Protein AF-A0A8C8S2B0-F1 (afdb_monomer)

Sequence (239 aa):
DLSQPHPLLLDTPPKSMLPKTFYIICVPLTSHQKVRGPPVAGAFKERPTKPTAFRKFYERGDFPIALEHDTRGNKIAWKVEIEKLDYHHYLPLFFDGLCEMTFPYEFFARQGIHDMLEHGGNKILPVIPQLIIPIKNALNLRNRQVICITLKVLQHLVVSADMVGEALVPYYRQILPILNIFKNMNVNSGDGIDYSQQKRENIGDLIQETLEAFERYGGEDAYINIKYMVPTYQSCLLN

Organism: NCBI:txid367368

Radius of gyration: 29.16 Å; Cα contacts (8 Å, |Δi|>4): 253; chains: 1; bounding box: 79×51×110 Å

Nearest PDB structures (foldseek):
  7ung-assembly1_YC  TM=9.731E-01  e=4.359E-26  Homo sapiens
  8otz-assembly1_YJ  TM=9.671E-01  e=4.575E-26  Bos taurus
  8snb-assembly1_6D  TM=9.701E-01  e=1.136E-23  Strongylocentrotus purpuratus
  6ve7-assembly1_d  TM=9.481E-01  e=4.157E-21  Chlamydomonas reinhardtii
  8g2z-assembly1_1S  TM=8.404E-01  e=1.327E-20  Tetrahymena thermophila CU428

Secondary structure (DSSP, 8-state):
------------------------------TT---PPPPP--TTPPPPPPPPHHHHHHHHT-SSEEEEEETTEEEEEESS-GGGS-HHHHHHHHHHGGG--STTHHHHHHHHHHHHHHHHGGGSGGGHHHHHHHHHHHHHT--HHHHHHHHHHHHHHHHHSTTHHHHHGGGHHHHHHHHHHHTT------SS--GGGGGT--HHHHHHHHHHHHHHHS-TTHHHHHHHH-TT---SS--

pLDDT: mean 77.6, std 19.28, range [32.91, 96.06]

Foldseek 3Di:
DDDDDDDDDDDDDDDDDDDDDDDPDPDDDDPDPPPDPDPDPCLLPFDDDDDAPLVVCVVVVVAQWDWDDDPVDIDIDGVDDLQPDQCLPVQLSLLLLLQDDDPPSVVCSLRVLLVNLQPVEPNLQVNLVSNLVSLLSQLVSSDLVSLLSSLVSLLSQLVSYACSLQSCLVSCQRRLLSLLSCLPVAPCPDPDDPPCVVVPSGSNVSSLVSLQSSLVRNPDCRVVSNCVNRVPHDHPVVD

Structure (mmCIF, N/CA/C/O backbone):
data_AF-A0A8C8S2B0-F1
#
_entry.id   AF-A0A8C8S2B0-F1
#
loop_
_atom_site.group_PDB
_atom_site.id
_atom_site.type_symbol
_atom_site.label_atom_id
_atom_site.label_alt_id
_atom_site.label_comp_id
_atom_site.label_asym_id
_atom_site.label_entity_id
_atom_site.label_seq_id
_atom_site.pdbx_PDB_ins_code
_atom_site.Cartn_x
_atom_site.Cartn_y
_atom_site.Cartn_z
_atom_site.occupancy
_atom_site.B_iso_or_equiv
_atom_site.auth_seq_id
_atom_site.auth_comp_id
_atom_site.auth_asym_id
_atom_site.auth_atom_id
_atom_site.pdbx_PDB_model_num
ATOM 1 N N . ASP A 1 1 ? 57.451 9.024 82.439 1.00 36.88 1 ASP A N 1
ATOM 2 C CA . ASP A 1 1 ? 58.114 8.435 81.268 1.00 36.88 1 ASP A CA 1
ATOM 3 C C . ASP A 1 1 ? 57.374 7.166 80.864 1.00 36.88 1 ASP A C 1
ATOM 5 O O . ASP A 1 1 ? 56.841 6.504 81.745 1.00 36.88 1 ASP A O 1
ATOM 9 N N . LEU A 1 2 ? 57.252 6.948 79.554 1.00 36.50 2 LEU A N 1
ATOM 10 C CA . LEU A 1 2 ? 56.576 5.877 78.782 1.00 36.50 2 LEU A CA 1
ATOM 11 C C . LEU A 1 2 ? 56.595 4.452 79.414 1.00 36.50 2 LEU A C 1
ATOM 13 O O . LEU A 1 2 ? 57.527 4.140 80.137 1.00 36.50 2 LEU A O 1
ATOM 17 N N . SER A 1 3 ? 55.708 3.471 79.161 1.00 35.78 3 SER A N 1
ATOM 18 C CA . SER A 1 3 ? 54.544 3.276 78.273 1.00 35.78 3 SER A CA 1
ATOM 19 C C . SER A 1 3 ? 53.845 1.920 78.563 1.00 35.78 3 SER A C 1
ATOM 21 O O . SER A 1 3 ? 54.552 0.955 78.836 1.00 35.78 3 SER A O 1
ATOM 23 N N . GLN A 1 4 ? 52.521 1.851 78.303 1.00 40.31 4 GLN A N 1
ATOM 24 C CA . GLN A 1 4 ? 51.688 0.691 77.856 1.00 40.31 4 GLN A CA 1
ATOM 25 C C . GLN A 1 4 ? 51.396 -0.467 78.854 1.00 40.31 4 GLN A C 1
ATOM 27 O O . GLN A 1 4 ? 52.291 -0.897 79.575 1.00 40.31 4 GLN A O 1
ATOM 32 N N . PRO A 1 5 ? 50.138 -0.983 78.909 1.00 41.25 5 PRO A N 1
ATOM 33 C CA . PRO A 1 5 ? 49.671 -1.983 77.928 1.00 41.25 5 PRO A CA 1
ATOM 34 C C . PRO A 1 5 ? 48.192 -1.885 77.458 1.00 41.25 5 PRO A C 1
ATOM 36 O O . PRO A 1 5 ? 47.365 -1.181 78.030 1.00 41.25 5 PRO A O 1
ATOM 39 N N . HIS A 1 6 ? 47.909 -2.639 76.385 1.00 40.59 6 HIS A N 1
ATOM 40 C CA . HIS A 1 6 ? 46.631 -2.966 75.717 1.00 40.59 6 HIS A CA 1
ATOM 41 C C . HIS A 1 6 ? 45.392 -3.170 76.618 1.00 40.59 6 HIS A C 1
ATOM 43 O O . HIS A 1 6 ? 45.512 -3.690 77.727 1.00 40.59 6 HIS A O 1
ATOM 49 N N . PRO A 1 7 ? 44.177 -2.974 76.055 1.00 38.78 7 PRO A N 1
ATOM 50 C CA . PRO A 1 7 ? 43.256 -4.117 76.019 1.00 38.78 7 PRO A CA 1
ATOM 51 C C . PRO A 1 7 ? 42.411 -4.275 74.739 1.00 38.78 7 PRO A C 1
ATOM 53 O O . PRO A 1 7 ? 42.158 -3.348 73.975 1.00 38.78 7 PRO A O 1
ATOM 56 N N . LEU A 1 8 ? 42.008 -5.533 74.559 1.00 38.81 8 LEU A N 1
ATOM 57 C CA . LEU A 1 8 ? 41.009 -6.124 73.664 1.00 38.81 8 LEU A CA 1
ATOM 58 C C . LEU A 1 8 ? 39.658 -5.389 73.688 1.00 38.81 8 LEU A C 1
ATOM 60 O O . LEU A 1 8 ? 39.272 -4.954 74.765 1.00 38.81 8 LEU A O 1
ATOM 64 N N . LEU A 1 9 ? 38.887 -5.399 72.585 1.00 32.91 9 LEU A N 1
ATOM 65 C CA . LEU A 1 9 ? 37.451 -5.756 72.612 1.00 32.91 9 LEU A CA 1
ATOM 66 C C . LEU A 1 9 ? 36.781 -5.770 71.215 1.00 32.91 9 LEU A C 1
ATOM 68 O O . LEU A 1 9 ? 36.673 -4.750 70.548 1.00 32.91 9 LEU A O 1
ATOM 72 N N . LEU A 1 10 ? 36.300 -6.973 70.883 1.00 33.03 10 LEU A N 1
ATOM 73 C CA . LEU A 1 10 ? 35.047 -7.388 70.233 1.00 33.03 10 LEU A CA 1
ATOM 74 C C . LEU A 1 10 ? 34.601 -6.890 68.840 1.00 33.03 10 LEU A C 1
ATOM 76 O O . LEU A 1 10 ? 34.348 -5.716 68.585 1.00 33.03 10 LEU A O 1
ATOM 80 N N . ASP A 1 11 ? 34.322 -7.910 68.023 1.00 37.34 11 ASP A N 1
ATOM 81 C CA . ASP A 1 11 ? 33.502 -7.949 66.812 1.00 37.34 11 ASP A CA 1
ATOM 82 C C . ASP A 1 11 ? 32.128 -7.268 66.941 1.00 37.34 11 ASP A C 1
ATOM 84 O O . ASP A 1 11 ? 31.420 -7.444 67.934 1.00 37.34 11 ASP A O 1
ATOM 88 N N . THR A 1 12 ? 31.684 -6.610 65.859 1.00 39.03 12 THR A N 1
ATOM 89 C CA . THR A 1 12 ? 30.255 -6.355 65.588 1.00 39.03 12 THR A CA 1
ATOM 90 C C . THR A 1 12 ? 29.887 -6.598 64.103 1.00 39.03 12 THR A C 1
ATOM 92 O O . THR A 1 12 ? 30.730 -6.397 63.227 1.00 39.03 12 THR A O 1
ATOM 95 N N . PRO A 1 13 ? 28.651 -7.074 63.807 1.00 35.66 13 PRO A N 1
ATOM 96 C CA . PRO A 1 13 ? 28.251 -7.735 62.548 1.00 35.66 13 PRO A CA 1
ATOM 97 C C . PRO A 1 13 ? 27.544 -6.773 61.536 1.00 35.66 13 PRO A C 1
ATOM 99 O O . PRO A 1 13 ? 27.521 -5.566 61.772 1.00 35.66 13 PRO A O 1
ATOM 102 N N . PRO A 1 14 ? 27.031 -7.236 60.364 1.00 43.50 14 PRO A N 1
ATOM 103 C CA . PRO A 1 14 ? 27.074 -6.473 59.110 1.00 43.50 14 PRO A CA 1
ATOM 104 C C . PRO A 1 14 ? 25.857 -5.588 58.772 1.00 43.50 14 PRO A C 1
ATOM 106 O O . PRO A 1 14 ? 24.781 -5.655 59.358 1.00 43.50 14 PRO A O 1
ATOM 109 N N . LYS A 1 15 ? 26.098 -4.780 57.729 1.00 41.56 15 LYS A N 1
ATOM 110 C CA . LYS A 1 15 ? 25.268 -3.763 57.060 1.00 41.56 15 LYS A CA 1
ATOM 111 C C . LYS A 1 15 ? 23.809 -4.177 56.803 1.00 41.56 15 LYS A C 1
ATOM 113 O O . LYS A 1 15 ? 23.553 -5.103 56.037 1.00 41.56 15 LYS A O 1
ATOM 118 N N . SER A 1 16 ? 22.869 -3.379 57.310 1.00 36.66 16 SER A N 1
ATOM 119 C CA . SER A 1 16 ? 21.474 -3.343 56.862 1.00 36.66 16 SER A CA 1
ATOM 120 C C . SER A 1 16 ? 21.247 -2.223 55.835 1.00 36.66 16 SER A C 1
ATOM 122 O O . SER A 1 16 ? 21.792 -1.123 55.927 1.00 36.66 16 SER A O 1
ATOM 124 N N . MET A 1 17 ? 20.465 -2.553 54.806 1.00 42.66 17 MET A N 1
ATOM 125 C CA . MET A 1 17 ? 20.010 -1.679 53.726 1.00 42.66 17 MET A CA 1
ATOM 126 C C . MET A 1 17 ? 18.928 -0.703 54.210 1.00 42.66 17 MET A C 1
ATOM 128 O O . MET A 1 17 ? 17.968 -1.133 54.844 1.00 42.66 17 MET A O 1
ATOM 132 N N . LEU A 1 18 ? 19.017 0.571 53.811 1.00 40.66 18 LEU A N 1
ATOM 133 C CA . LEU A 1 18 ? 17.895 1.522 53.809 1.00 40.66 18 LEU A CA 1
ATOM 134 C C . LEU A 1 18 ? 17.876 2.336 52.493 1.00 40.66 18 LEU A C 1
ATOM 136 O O . LEU A 1 18 ? 18.934 2.542 51.888 1.00 40.66 18 LEU A O 1
ATOM 140 N N . PRO A 1 19 ? 16.687 2.745 52.003 1.00 40.88 19 PRO A N 1
ATOM 141 C CA . PRO A 1 19 ? 16.471 3.169 50.619 1.00 40.88 19 PRO A CA 1
ATOM 142 C C . PRO A 1 19 ? 16.927 4.612 50.349 1.00 40.88 19 PRO A C 1
ATOM 144 O O . PRO A 1 19 ? 16.775 5.505 51.179 1.00 40.88 19 PRO A O 1
ATOM 147 N N . LYS A 1 20 ? 17.466 4.850 49.147 1.00 37.62 20 LYS A N 1
ATOM 148 C CA . LYS A 1 20 ? 17.878 6.177 48.669 1.00 37.62 20 LYS A CA 1
ATOM 149 C C . LYS A 1 20 ? 16.650 7.017 48.307 1.00 37.62 20 LYS A C 1
ATOM 151 O O . LYS A 1 20 ? 16.108 6.882 47.213 1.00 37.62 20 LYS A O 1
ATOM 156 N N . THR A 1 21 ? 16.244 7.911 49.200 1.00 36.97 21 THR A N 1
ATOM 157 C CA . THR A 1 21 ? 15.348 9.027 48.878 1.00 36.97 21 THR A CA 1
ATOM 158 C C . THR A 1 21 ? 16.028 9.930 47.842 1.00 36.97 21 THR A C 1
ATOM 160 O O . THR A 1 21 ? 17.085 10.503 48.107 1.00 36.97 21 THR A O 1
ATOM 163 N N . PHE A 1 22 ? 15.448 10.038 46.645 1.00 39.72 22 PHE A N 1
ATOM 164 C CA . PHE A 1 22 ? 15.874 10.982 45.608 1.00 39.72 22 PHE A CA 1
ATOM 165 C C . PHE A 1 22 ? 15.491 12.405 46.046 1.00 39.72 22 PHE A C 1
ATOM 167 O O . PHE A 1 22 ? 14.347 12.825 45.895 1.00 39.72 22 PHE A O 1
ATOM 174 N N . TYR A 1 23 ? 16.442 13.156 46.600 1.00 36.28 23 TYR A N 1
ATOM 175 C CA . TYR A 1 23 ? 16.311 14.608 46.709 1.00 36.28 23 TYR A CA 1
ATOM 176 C C . TYR A 1 23 ? 16.547 15.221 45.322 1.00 36.28 23 TYR A C 1
ATOM 178 O O . TYR A 1 23 ? 17.650 15.136 44.782 1.00 36.28 23 TYR A O 1
ATOM 186 N N . ILE A 1 24 ? 15.519 15.843 44.737 1.00 45.53 24 ILE A N 1
ATOM 187 C CA . ILE A 1 24 ? 15.691 16.729 43.580 1.00 45.53 24 ILE A CA 1
ATOM 188 C C . ILE A 1 24 ? 16.372 17.999 44.096 1.00 45.53 24 ILE A C 1
ATOM 190 O O . ILE A 1 24 ? 15.742 18.852 44.716 1.00 45.53 24 ILE A O 1
ATOM 194 N N . ILE A 1 25 ? 17.679 18.112 43.864 1.00 44.16 25 ILE A N 1
ATOM 195 C CA . ILE A 1 25 ? 18.417 19.355 44.084 1.00 44.16 25 ILE A CA 1
ATOM 196 C C . ILE A 1 25 ? 18.072 20.286 42.919 1.00 44.16 25 ILE A C 1
ATOM 198 O O . ILE A 1 25 ? 18.546 20.100 41.798 1.00 44.16 25 ILE A O 1
ATOM 202 N N . CYS A 1 26 ? 17.228 21.284 43.174 1.00 41.38 26 CYS A N 1
ATOM 203 C CA . CYS A 1 26 ? 16.977 22.364 42.228 1.00 41.38 26 CYS A CA 1
ATOM 204 C C . CYS A 1 26 ? 18.167 23.335 42.290 1.00 41.38 26 CYS A C 1
ATOM 206 O O . CYS A 1 26 ? 18.254 24.162 43.195 1.00 41.38 26 CYS A O 1
ATOM 208 N N . VAL A 1 27 ? 19.127 23.193 41.371 1.00 50.03 27 VAL A N 1
ATOM 209 C CA . VAL A 1 27 ? 20.257 24.128 41.245 1.00 50.03 27 VAL A CA 1
ATOM 210 C C . VAL A 1 27 ? 19.759 25.399 40.540 1.00 50.03 27 VAL A C 1
ATOM 212 O O . VAL A 1 27 ? 19.233 25.291 39.430 1.00 50.03 27 VAL A O 1
ATOM 215 N N . PRO A 1 28 ? 19.897 26.599 41.133 1.00 45.66 28 PRO A N 1
ATOM 216 C CA . PRO A 1 28 ? 19.531 27.840 40.458 1.00 45.66 28 PRO A CA 1
ATOM 217 C C . PRO A 1 28 ? 20.516 28.123 39.312 1.00 45.66 28 PRO A C 1
ATOM 219 O O . PRO A 1 28 ? 21.731 28.099 39.511 1.00 45.66 28 PRO A O 1
ATOM 222 N N . LEU A 1 29 ? 20.000 28.378 38.101 1.00 50.53 29 LEU A N 1
ATOM 223 C CA . LEU A 1 29 ? 20.817 28.756 36.944 1.00 50.53 29 LEU A CA 1
ATOM 224 C C . LEU A 1 29 ? 21.462 30.128 37.184 1.00 50.53 29 LEU A C 1
ATOM 226 O O . LEU A 1 29 ? 20.775 31.148 37.225 1.00 50.53 29 LEU A O 1
ATOM 230 N N . THR A 1 30 ? 22.788 30.164 37.288 1.00 49.34 30 THR A N 1
ATOM 231 C CA . THR A 1 30 ? 23.558 31.406 37.225 1.00 49.34 30 THR A CA 1
ATOM 232 C C . THR A 1 30 ? 23.538 31.941 35.790 1.00 49.34 30 THR A C 1
ATOM 234 O O . THR A 1 30 ? 23.818 31.234 34.818 1.00 49.34 30 THR A O 1
ATOM 237 N N . SER A 1 31 ? 23.150 33.208 35.636 1.00 53.00 31 SER A N 1
ATOM 238 C CA . SER A 1 31 ? 23.097 33.886 34.343 1.00 53.00 31 SER A CA 1
ATOM 239 C C . SER A 1 31 ? 24.511 34.004 33.770 1.00 53.00 31 SER A C 1
ATOM 241 O O . SER A 1 31 ? 25.329 34.700 34.359 1.00 53.00 31 SER A O 1
ATOM 243 N N . HIS A 1 32 ? 24.776 33.292 32.667 1.00 53.91 32 HIS A N 1
ATOM 244 C CA . HIS A 1 32 ? 25.822 33.494 31.637 1.00 53.91 32 HIS A CA 1
ATOM 245 C C . HIS A 1 32 ? 26.352 32.189 31.010 1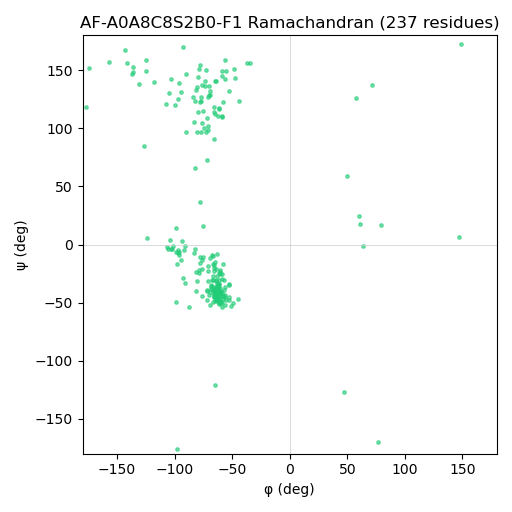.00 53.91 32 HIS A C 1
ATOM 247 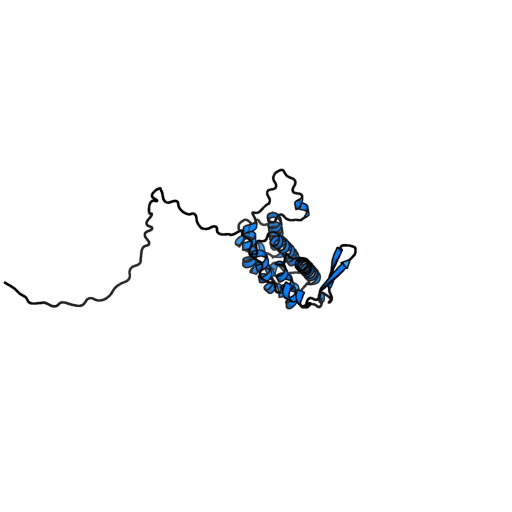O O . HIS A 1 32 ? 27.222 32.236 30.140 1.00 53.91 32 HIS A O 1
ATOM 253 N N . GLN A 1 33 ? 25.782 31.019 31.317 1.00 53.50 33 GLN A N 1
ATOM 254 C CA . GLN A 1 33 ? 25.968 29.843 30.462 1.00 53.50 33 GLN A CA 1
ATOM 255 C C . GLN A 1 33 ? 25.039 29.921 29.246 1.00 53.50 33 GLN A C 1
ATOM 257 O O . GLN A 1 33 ? 23.818 29.841 29.370 1.00 53.50 33 GLN A O 1
ATOM 262 N N . LYS A 1 34 ? 25.615 30.059 28.046 1.00 58.69 34 LYS A N 1
ATOM 263 C CA . LYS A 1 34 ? 24.889 29.889 26.780 1.00 58.69 34 LYS A CA 1
ATOM 264 C C . LYS A 1 34 ? 24.464 28.421 26.691 1.00 58.69 34 LYS A C 1
ATOM 266 O O . LYS A 1 34 ? 25.242 27.578 26.246 1.00 58.69 34 LYS A O 1
ATOM 271 N N . VAL A 1 35 ? 23.267 28.111 27.190 1.00 64.94 35 VAL A N 1
ATOM 272 C CA . VAL A 1 35 ? 22.692 26.763 27.155 1.00 64.94 35 VAL A CA 1
ATOM 273 C C . VAL A 1 35 ? 22.617 26.351 25.688 1.00 64.94 35 VAL A C 1
ATOM 275 O O . VAL A 1 35 ? 21.863 26.930 24.906 1.00 64.94 35 VAL A O 1
ATOM 278 N N . ARG A 1 36 ? 23.459 25.396 25.278 1.00 68.69 36 ARG A N 1
ATOM 279 C CA . ARG A 1 36 ? 23.333 24.793 23.951 1.00 68.69 36 ARG A CA 1
ATOM 280 C C . ARG A 1 36 ? 22.008 24.043 23.950 1.00 68.69 36 ARG A C 1
ATOM 282 O O . ARG A 1 36 ? 21.819 23.145 24.766 1.00 68.69 36 ARG A O 1
ATOM 289 N N . GLY A 1 37 ? 21.094 24.455 23.074 1.00 72.75 37 GLY A N 1
ATOM 290 C CA . GLY A 1 37 ? 19.838 23.742 22.876 1.00 72.75 37 GLY A CA 1
ATOM 291 C C . GLY A 1 37 ? 20.093 22.275 22.506 1.00 72.75 37 GLY A C 1
ATOM 292 O O . GLY A 1 37 ? 21.191 21.941 22.042 1.00 72.75 37 GLY A O 1
ATOM 293 N N . PRO A 1 38 ? 19.106 21.391 22.716 1.00 75.25 38 PRO A N 1
ATOM 294 C CA . PRO A 1 38 ? 19.226 19.994 22.325 1.00 75.25 38 PRO A CA 1
ATOM 295 C C . PRO A 1 38 ? 19.576 19.874 20.829 1.00 75.25 38 PRO A C 1
ATOM 297 O O . PRO A 1 38 ? 19.198 20.740 20.032 1.00 75.25 38 PRO A O 1
ATOM 300 N N . PRO A 1 39 ? 20.309 18.820 20.425 1.00 78.06 39 PRO A N 1
ATOM 301 C CA . PRO A 1 39 ? 20.664 18.613 19.026 1.00 78.06 39 PRO A CA 1
ATOM 302 C C . PRO A 1 39 ? 19.406 18.501 18.154 1.00 78.06 39 PRO A C 1
ATOM 304 O O . PRO A 1 39 ? 18.364 18.015 18.595 1.00 78.06 39 PRO A O 1
ATOM 307 N N . VAL A 1 40 ? 19.506 18.936 16.895 1.00 74.38 40 VAL A N 1
ATOM 308 C CA . VAL A 1 40 ? 18.382 18.889 15.949 1.00 74.38 40 VAL A CA 1
ATOM 309 C C . VAL A 1 40 ? 17.954 17.434 15.742 1.00 74.38 40 VAL A C 1
ATOM 311 O O . VAL A 1 40 ? 18.715 16.627 15.216 1.00 74.38 40 VAL A O 1
ATOM 314 N N . ALA A 1 41 ? 16.714 17.107 16.118 1.00 70.56 41 ALA A N 1
ATOM 315 C CA . ALA A 1 41 ? 16.191 15.737 16.098 1.00 70.56 41 ALA A CA 1
ATOM 316 C C . ALA A 1 41 ? 16.072 15.120 14.687 1.00 70.56 41 ALA A C 1
ATOM 318 O O . ALA A 1 41 ? 15.884 13.913 14.550 1.00 70.56 41 ALA A O 1
ATOM 319 N N . GLY A 1 42 ? 16.138 15.932 13.622 1.00 73.44 42 GLY A N 1
ATOM 320 C CA . GLY A 1 42 ? 16.091 15.450 12.236 1.00 73.44 42 GLY A CA 1
ATOM 321 C C . GLY A 1 42 ? 14.799 14.701 11.884 1.00 73.44 42 GLY A C 1
ATOM 322 O O . GLY A 1 42 ? 14.794 13.866 10.981 1.00 73.44 42 GLY A O 1
ATOM 323 N N . ALA A 1 43 ? 13.701 14.969 12.598 1.00 68.31 43 ALA A N 1
ATOM 324 C CA . ALA A 1 43 ? 12.439 14.237 12.477 1.00 68.31 43 ALA A CA 1
ATOM 325 C C . ALA A 1 43 ? 11.803 14.317 11.075 1.00 68.31 43 ALA A C 1
ATOM 327 O O . ALA A 1 43 ? 11.107 13.391 10.679 1.00 68.31 43 ALA A O 1
ATOM 328 N N . PHE A 1 44 ? 12.108 15.363 10.305 1.00 71.56 44 PHE A N 1
ATOM 329 C CA . PHE A 1 44 ? 11.597 15.567 8.944 1.00 71.56 44 PHE A CA 1
ATOM 330 C C . PHE A 1 44 ? 12.640 15.321 7.848 1.00 71.56 44 PHE A C 1
ATOM 332 O O . PHE A 1 44 ? 12.327 15.439 6.671 1.00 71.56 44 PHE A O 1
ATOM 339 N N . LYS A 1 45 ? 13.890 14.993 8.207 1.00 76.38 45 LYS A N 1
ATOM 340 C CA . LYS A 1 45 ? 14.947 14.783 7.211 1.00 76.38 45 LYS A CA 1
ATOM 341 C C . LYS A 1 45 ? 14.676 13.496 6.431 1.00 76.38 45 LYS A C 1
ATOM 343 O O . LYS A 1 45 ? 14.481 12.445 7.054 1.00 76.38 45 LYS A O 1
ATOM 348 N N . GLU A 1 46 ? 14.698 13.594 5.101 1.00 78.75 46 GLU A N 1
ATOM 349 C CA . GLU A 1 46 ? 14.615 12.442 4.201 1.00 78.75 46 GLU A CA 1
ATOM 350 C C . GLU A 1 46 ? 15.727 11.435 4.501 1.00 78.75 46 GLU A C 1
ATOM 352 O O . GLU A 1 46 ? 16.859 11.798 4.852 1.00 78.75 46 GLU A O 1
ATOM 357 N N . ARG A 1 47 ? 15.388 10.152 4.394 1.00 77.62 47 ARG A N 1
ATOM 358 C CA . ARG A 1 47 ? 16.327 9.051 4.605 1.00 77.62 47 ARG A CA 1
ATOM 359 C C . ARG A 1 47 ? 16.747 8.467 3.256 1.00 77.62 47 ARG A C 1
ATOM 361 O O . ARG A 1 47 ? 15.904 8.354 2.371 1.00 77.62 47 ARG A O 1
ATOM 368 N N . PRO A 1 48 ? 18.021 8.070 3.097 1.00 75.00 48 PRO A N 1
ATOM 369 C CA . PRO A 1 48 ? 18.482 7.471 1.853 1.00 75.00 48 PRO A CA 1
ATOM 370 C C . PRO A 1 48 ? 17.771 6.139 1.597 1.00 75.00 48 PRO A C 1
ATOM 372 O O . PRO A 1 48 ? 17.566 5.340 2.517 1.00 75.00 48 PRO A O 1
ATOM 375 N N . THR A 1 49 ? 17.426 5.899 0.335 1.00 71.75 49 THR A N 1
ATOM 376 C CA . THR A 1 49 ? 16.819 4.651 -0.129 1.00 71.75 49 THR A CA 1
ATOM 377 C C . THR A 1 49 ? 17.835 3.516 -0.068 1.00 71.75 49 THR A C 1
ATOM 379 O O . THR A 1 49 ? 18.970 3.647 -0.532 1.00 71.75 49 THR A O 1
ATOM 382 N N . LYS A 1 50 ? 17.435 2.380 0.507 1.00 74.75 50 LYS A N 1
ATOM 383 C CA . LYS A 1 50 ? 18.213 1.139 0.412 1.00 74.75 50 LYS A CA 1
ATOM 384 C C . LYS A 1 50 ? 17.984 0.505 -0.968 1.00 74.75 50 LYS A C 1
ATOM 386 O O . LYS A 1 50 ? 16.922 0.730 -1.542 1.00 74.75 50 LYS A O 1
ATOM 391 N N . PRO A 1 51 ? 18.928 -0.297 -1.490 1.00 74.44 51 PRO A N 1
ATOM 392 C CA . PRO A 1 51 ? 18.691 -1.066 -2.708 1.00 74.44 51 PRO A CA 1
ATOM 393 C C . PRO A 1 51 ? 17.482 -1.988 -2.518 1.00 74.44 51 PRO A C 1
ATOM 395 O O . PRO A 1 51 ? 17.490 -2.806 -1.594 1.00 74.44 51 PRO A O 1
ATOM 398 N N . THR A 1 52 ? 16.468 -1.854 -3.371 1.00 81.56 52 THR A N 1
ATOM 399 C CA . THR A 1 52 ? 15.249 -2.670 -3.312 1.00 81.56 52 THR A CA 1
ATOM 400 C C . THR A 1 52 ? 15.483 -4.049 -3.929 1.00 81.56 52 THR A C 1
ATOM 402 O O . THR A 1 52 ? 16.322 -4.237 -4.820 1.00 81.56 52 THR A O 1
ATOM 405 N N . ALA A 1 53 ? 14.744 -5.047 -3.450 1.00 85.62 53 ALA A N 1
ATOM 406 C CA . ALA A 1 53 ? 14.627 -6.334 -4.121 1.00 85.62 53 ALA A CA 1
ATOM 407 C C . ALA A 1 53 ? 13.962 -6.157 -5.493 1.00 85.62 53 ALA A C 1
ATOM 409 O O . ALA A 1 53 ? 14.398 -6.792 -6.453 1.00 85.62 53 ALA A O 1
ATOM 410 N N . PHE A 1 54 ? 13.00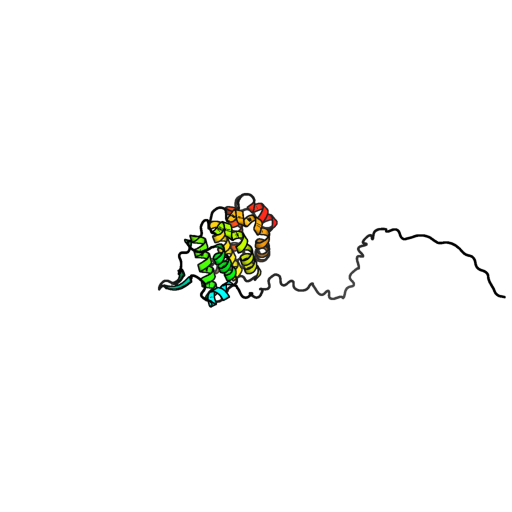4 -5.228 -5.605 1.00 89.56 54 PHE A N 1
ATOM 411 C CA . PHE A 1 54 ? 12.341 -4.879 -6.863 1.00 89.56 54 PHE A CA 1
ATOM 412 C C . PHE A 1 54 ? 13.344 -4.573 -7.980 1.00 89.56 54 PHE A C 1
ATOM 414 O O . PHE A 1 54 ? 13.319 -5.208 -9.033 1.00 89.56 54 PHE A O 1
ATOM 421 N N . ARG A 1 55 ? 14.295 -3.662 -7.742 1.00 87.69 55 ARG A N 1
ATOM 422 C CA . ARG A 1 55 ? 15.274 -3.275 -8.764 1.00 87.69 55 ARG A CA 1
ATOM 423 C C . ARG A 1 55 ? 16.133 -4.449 -9.233 1.00 87.69 55 ARG A C 1
ATOM 425 O O . ARG A 1 55 ? 16.346 -4.610 -10.430 1.00 87.69 55 ARG A O 1
ATOM 432 N N . LYS A 1 56 ? 16.570 -5.311 -8.311 1.00 88.88 56 LYS A N 1
ATOM 433 C CA . LYS A 1 56 ? 17.359 -6.508 -8.650 1.00 88.88 56 LYS A CA 1
ATOM 434 C C . LYS A 1 56 ? 16.566 -7.506 -9.490 1.00 88.88 56 LYS A C 1
ATOM 436 O O . LYS A 1 56 ? 17.119 -8.081 -10.419 1.00 88.88 56 LYS A O 1
ATOM 441 N N . PHE A 1 57 ? 15.295 -7.725 -9.158 1.00 87.69 57 PHE A N 1
ATOM 442 C CA . PHE A 1 57 ? 14.417 -8.619 -9.917 1.00 87.69 57 PHE A CA 1
ATOM 443 C C . PHE A 1 57 ? 14.099 -8.055 -11.307 1.00 87.69 57 PHE A C 1
ATOM 445 O O . PHE A 1 57 ? 14.063 -8.803 -12.283 1.00 87.69 57 PHE A O 1
ATOM 452 N N . TYR A 1 58 ? 13.938 -6.734 -11.418 1.00 86.94 58 TYR A N 1
ATOM 453 C CA . TYR A 1 58 ? 13.745 -6.063 -12.701 1.00 86.94 58 TYR A CA 1
ATOM 454 C C . TYR A 1 58 ? 14.978 -6.191 -13.599 1.00 86.94 58 TYR A C 1
ATOM 456 O O . TYR A 1 58 ? 14.852 -6.606 -14.747 1.00 86.94 58 TYR A O 1
ATOM 464 N N . GLU A 1 59 ? 16.173 -5.909 -13.075 1.00 87.06 59 GLU A N 1
ATOM 465 C CA . GLU A 1 59 ? 17.433 -6.018 -13.827 1.00 87.06 59 GLU A CA 1
ATOM 466 C C . GLU A 1 59 ? 17.739 -7.464 -14.268 1.00 87.06 59 GLU A C 1
ATOM 468 O O . GLU A 1 59 ? 18.377 -7.668 -15.298 1.00 87.06 59 GLU A O 1
ATOM 473 N N . ARG A 1 60 ? 17.249 -8.473 -13.532 1.00 88.75 60 ARG A N 1
ATOM 474 C CA . ARG A 1 60 ? 17.338 -9.893 -13.922 1.00 88.75 60 ARG A CA 1
ATOM 475 C C . ARG A 1 60 ? 16.349 -10.302 -15.013 1.00 88.75 60 ARG A C 1
ATOM 477 O O . ARG A 1 60 ? 16.581 -11.304 -15.680 1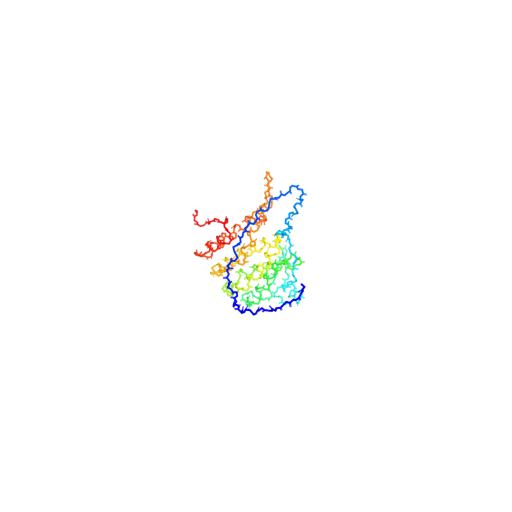.00 88.75 60 ARG A O 1
ATOM 484 N N . GLY A 1 61 ? 15.271 -9.541 -15.206 1.00 82.75 61 GLY A N 1
ATOM 485 C CA . GLY A 1 61 ? 14.198 -9.885 -16.141 1.00 82.75 61 GLY A CA 1
ATOM 486 C C . GLY A 1 61 ? 13.206 -10.926 -15.609 1.00 82.75 61 GLY A C 1
ATOM 487 O O . GLY A 1 61 ? 12.447 -11.483 -16.400 1.00 82.75 61 GLY A O 1
ATOM 488 N N . ASP A 1 62 ? 13.181 -11.158 -14.291 1.00 82.75 62 ASP A N 1
ATOM 489 C CA . ASP A 1 62 ? 12.331 -12.168 -13.636 1.00 82.75 62 ASP A CA 1
ATOM 490 C C . ASP A 1 62 ? 10.863 -11.715 -13.488 1.00 82.75 62 ASP A C 1
ATOM 492 O O . ASP A 1 62 ? 9.985 -12.509 -13.140 1.00 82.75 62 ASP A O 1
ATOM 496 N N . PHE A 1 63 ? 10.567 -10.435 -13.742 1.00 83.00 63 PHE A N 1
ATOM 497 C CA . PHE A 1 63 ? 9.196 -9.937 -13.674 1.00 83.00 63 PHE A CA 1
ATOM 498 C C . PHE A 1 63 ? 8.364 -10.358 -14.898 1.00 83.00 63 PHE A C 1
ATOM 500 O O . PHE A 1 63 ? 8.806 -10.197 -16.044 1.00 83.00 63 PHE A O 1
ATOM 507 N N . PRO A 1 64 ? 7.103 -10.786 -14.688 1.00 85.00 64 PRO A N 1
ATOM 508 C CA . PRO A 1 64 ? 6.164 -11.119 -15.756 1.00 85.00 64 PRO A CA 1
ATOM 509 C C . PRO A 1 64 ? 5.553 -9.861 -16.401 1.00 85.00 64 PRO A C 1
ATOM 511 O O . PRO A 1 64 ? 4.385 -9.867 -16.773 1.00 85.00 64 PRO A O 1
ATOM 514 N N . ILE A 1 65 ? 6.326 -8.782 -16.545 1.00 86.25 65 ILE A N 1
ATOM 515 C CA . ILE A 1 65 ? 5.884 -7.507 -17.121 1.00 86.25 65 ILE A CA 1
ATOM 516 C C . ILE A 1 65 ? 6.796 -7.104 -18.282 1.00 86.25 65 ILE A C 1
ATOM 518 O O . ILE A 1 65 ? 7.985 -7.437 -18.320 1.00 86.25 65 ILE A O 1
ATOM 522 N N . ALA A 1 66 ? 6.229 -6.397 -19.248 1.00 81.50 66 ALA A N 1
ATOM 523 C CA . ALA A 1 66 ? 6.922 -5.790 -20.371 1.00 81.50 66 ALA A CA 1
ATOM 524 C C . ALA A 1 66 ? 6.399 -4.366 -20.588 1.00 81.50 66 ALA A C 1
ATOM 526 O O . ALA A 1 66 ? 5.261 -4.053 -20.233 1.00 81.50 66 ALA A O 1
ATOM 527 N N . LEU A 1 67 ? 7.236 -3.497 -21.157 1.00 79.31 67 LEU A N 1
ATOM 528 C CA . LEU A 1 67 ? 6.794 -2.167 -21.555 1.00 79.31 67 LEU A CA 1
ATOM 529 C C . LEU A 1 67 ? 6.006 -2.274 -22.864 1.00 79.31 67 LEU A C 1
ATOM 531 O O . LEU A 1 67 ? 6.552 -2.745 -23.862 1.00 79.31 67 LEU A O 1
ATOM 535 N N . GLU A 1 68 ? 4.758 -1.815 -22.869 1.00 74.81 68 GLU A N 1
ATOM 536 C CA . GLU A 1 68 ? 3.971 -1.664 -24.088 1.00 74.81 68 GLU A CA 1
ATOM 537 C C . GLU A 1 68 ? 3.842 -0.175 -24.421 1.00 74.81 68 GLU A C 1
ATOM 539 O O . GLU A 1 68 ? 3.355 0.635 -23.625 1.00 74.81 68 GLU A O 1
ATOM 544 N N . HIS A 1 69 ? 4.321 0.195 -25.609 1.00 67.62 69 HIS A N 1
ATOM 545 C CA . HIS A 1 69 ? 4.139 1.533 -26.152 1.00 67.62 69 HIS A CA 1
ATOM 546 C C . HIS A 1 69 ? 2.848 1.562 -26.968 1.00 67.62 69 HIS A C 1
ATOM 548 O O . HIS A 1 69 ? 2.847 1.189 -28.140 1.00 67.62 69 HIS A O 1
ATOM 554 N N . ASP A 1 70 ? 1.761 2.022 -26.354 1.00 64.31 70 ASP A N 1
ATOM 555 C CA . ASP A 1 70 ? 0.544 2.361 -27.083 1.00 64.31 70 ASP A CA 1
ATOM 556 C C . ASP A 1 70 ? 0.601 3.838 -27.513 1.00 64.31 70 ASP A C 1
ATOM 558 O O . ASP A 1 70 ? 1.124 4.711 -26.817 1.00 64.31 70 ASP A O 1
ATOM 562 N N . THR A 1 71 ? 0.013 4.146 -28.665 1.00 65.88 71 THR A N 1
ATOM 563 C CA . THR A 1 71 ? -0.147 5.510 -29.199 1.00 65.88 71 THR A CA 1
ATOM 564 C C . THR A 1 71 ? -0.912 6.454 -28.259 1.00 65.88 71 THR A C 1
ATOM 566 O O . THR A 1 71 ? -0.837 7.672 -28.414 1.00 65.88 71 THR A O 1
ATOM 569 N N . ARG A 1 72 ? -1.629 5.905 -27.265 1.00 64.62 72 ARG A N 1
ATOM 570 C CA . ARG A 1 72 ? -2.403 6.629 -26.242 1.00 64.62 72 ARG A CA 1
ATOM 571 C C . ARG A 1 72 ? -1.696 6.789 -24.889 1.00 64.62 72 ARG A C 1
ATOM 573 O O . ARG A 1 72 ? -2.230 7.484 -24.026 1.00 64.62 72 ARG A O 1
ATOM 580 N N . GLY A 1 73 ? -0.529 6.175 -24.688 1.00 65.88 73 GLY A N 1
ATOM 581 C CA . GLY A 1 73 ? 0.236 6.260 -23.441 1.00 65.88 73 GLY A CA 1
ATOM 582 C C . GLY A 1 73 ? 1.046 4.999 -23.137 1.00 65.88 73 GLY A C 1
ATOM 583 O O . GLY A 1 73 ? 0.910 3.974 -23.799 1.00 65.88 73 GLY A O 1
ATOM 584 N N . ASN A 1 74 ? 1.885 5.071 -22.102 1.00 70.12 74 ASN A N 1
ATOM 585 C CA . ASN A 1 74 ? 2.651 3.916 -21.634 1.00 70.12 74 ASN A CA 1
ATOM 586 C C . ASN A 1 74 ? 1.734 2.991 -20.824 1.00 70.12 74 ASN A C 1
ATOM 588 O O . ASN A 1 74 ? 1.106 3.443 -19.864 1.00 70.12 74 ASN A O 1
ATOM 592 N N . LYS A 1 75 ? 1.691 1.704 -21.173 1.00 76.69 75 LYS A N 1
ATOM 593 C CA . LYS A 1 75 ? 1.045 0.652 -20.377 1.00 76.69 75 LYS A CA 1
ATOM 594 C C . LYS A 1 75 ? 2.042 -0.464 -20.088 1.00 76.69 75 LYS A C 1
ATOM 596 O O . LYS A 1 75 ? 3.058 -0.599 -20.772 1.00 76.69 75 LYS A O 1
ATOM 601 N N . ILE A 1 76 ? 1.769 -1.245 -19.047 1.00 85.38 76 ILE A N 1
ATOM 602 C CA . ILE A 1 76 ? 2.504 -2.486 -18.812 1.00 85.38 76 ILE A CA 1
ATOM 603 C C . ILE A 1 76 ? 1.715 -3.634 -19.438 1.00 85.38 76 ILE A C 1
ATOM 605 O O . ILE A 1 76 ? 0.509 -3.747 -19.235 1.00 85.38 76 ILE A O 1
ATOM 609 N N . ALA A 1 77 ? 2.401 -4.471 -20.208 1.00 86.00 77 ALA A N 1
ATOM 610 C CA . ALA A 1 77 ? 1.852 -5.719 -20.709 1.00 86.00 77 ALA A CA 1
ATOM 611 C C . ALA A 1 77 ? 2.303 -6.853 -19.792 1.00 86.00 77 ALA A C 1
ATOM 613 O O . ALA A 1 77 ? 3.501 -7.046 -19.558 1.00 86.00 77 ALA A O 1
ATOM 614 N N . TRP A 1 78 ? 1.344 -7.611 -19.276 1.00 90.19 78 TRP A N 1
ATOM 615 C CA . TRP A 1 78 ? 1.622 -8.783 -18.461 1.00 90.19 78 TRP A CA 1
ATOM 616 C C . TRP A 1 78 ? 1.925 -9.980 -19.364 1.00 90.19 78 TRP A C 1
ATOM 618 O O . TRP A 1 78 ? 1.130 -10.348 -20.225 1.00 90.19 78 TRP A O 1
ATOM 628 N N . LYS A 1 79 ? 3.093 -10.600 -19.175 1.00 88.38 79 LYS A N 1
ATOM 629 C CA . LYS A 1 79 ? 3.499 -11.818 -19.903 1.00 88.38 79 LYS A CA 1
ATOM 630 C C . LYS A 1 79 ? 2.709 -13.049 -19.454 1.00 88.38 79 LYS A C 1
ATOM 632 O O . LYS A 1 79 ? 2.651 -14.039 -20.176 1.00 88.38 79 LYS A O 1
ATOM 637 N N . VAL A 1 80 ? 2.160 -12.998 -18.243 1.00 89.94 80 VAL A N 1
ATOM 638 C CA . VAL A 1 80 ? 1.365 -14.050 -17.608 1.00 89.94 80 VAL A CA 1
ATOM 639 C C . VAL A 1 80 ? 0.102 -13.397 -17.062 1.00 89.94 80 VAL A C 1
ATOM 641 O O . VAL A 1 80 ? 0.184 -12.314 -16.492 1.00 89.94 80 VAL A O 1
ATOM 644 N N . GLU A 1 81 ? -1.045 -14.054 -17.225 1.00 89.50 81 GLU A N 1
ATOM 645 C CA . GLU A 1 81 ? -2.321 -13.613 -16.647 1.00 89.50 81 GLU A CA 1
ATOM 646 C C . GLU A 1 81 ? -2.188 -13.365 -15.136 1.00 89.50 81 GLU A C 1
ATOM 648 O O . GLU A 1 81 ? -1.654 -14.207 -14.403 1.00 89.50 81 GLU A O 1
ATOM 653 N N . ILE A 1 82 ? -2.685 -12.217 -14.671 1.00 91.31 82 ILE A N 1
ATOM 654 C CA . ILE A 1 82 ? -2.538 -11.760 -13.282 1.00 91.31 82 ILE A CA 1
ATOM 655 C C . ILE A 1 82 ? -3.181 -12.768 -12.322 1.00 91.31 82 ILE A C 1
ATOM 657 O O . ILE A 1 82 ? -2.619 -13.096 -11.275 1.00 91.31 82 ILE A O 1
ATOM 661 N N . GLU A 1 83 ? -4.305 -13.362 -12.722 1.00 90.88 83 GLU A N 1
ATOM 662 C CA . GLU A 1 83 ? -5.041 -14.347 -11.938 1.00 90.88 83 GLU A CA 1
ATOM 663 C C . GLU A 1 83 ? -4.256 -15.646 -11.736 1.00 90.88 83 GLU A C 1
ATOM 665 O O . GLU A 1 83 ? -4.582 -16.414 -10.833 1.00 90.88 83 GLU A O 1
ATOM 670 N N . LYS A 1 84 ? -3.214 -15.922 -12.527 1.00 91.31 84 LYS A N 1
ATOM 671 C CA . LYS A 1 84 ? -2.370 -17.124 -12.398 1.00 91.31 84 LYS A CA 1
ATOM 672 C C . LYS A 1 84 ? -1.091 -16.878 -11.597 1.00 91.31 84 LYS A C 1
ATOM 674 O O . LYS A 1 84 ? -0.384 -17.837 -11.292 1.00 91.31 84 LYS A O 1
ATOM 679 N N . LEU A 1 85 ? -0.797 -15.632 -11.229 1.00 92.62 85 LEU A N 1
ATOM 680 C CA . LEU A 1 85 ? 0.400 -15.294 -10.463 1.00 92.62 85 LEU A CA 1
ATOM 681 C C . LEU A 1 85 ? 0.304 -15.749 -9.002 1.00 92.62 85 LEU A C 1
ATOM 683 O O . LEU A 1 85 ? -0.775 -15.793 -8.398 1.00 92.62 85 LEU A O 1
ATOM 687 N N . ASP A 1 86 ? 1.468 -16.052 -8.422 1.00 93.88 86 ASP A N 1
ATOM 688 C CA . ASP A 1 86 ? 1.611 -16.275 -6.986 1.00 93.88 86 ASP A CA 1
ATOM 689 C C . ASP A 1 86 ? 1.758 -14.938 -6.249 1.00 93.88 86 ASP A C 1
ATOM 691 O O . ASP A 1 86 ? 2.808 -14.287 -6.268 1.00 93.88 86 ASP A O 1
ATOM 695 N N . TYR A 1 87 ? 0.684 -14.539 -5.573 1.00 95.19 87 TYR A N 1
ATOM 696 C CA . TYR A 1 87 ? 0.621 -13.285 -4.831 1.00 95.19 87 TYR A CA 1
ATOM 697 C C . TYR A 1 87 ? 1.569 -13.262 -3.629 1.00 95.19 87 TYR A C 1
ATOM 699 O O . TYR A 1 87 ? 2.042 -12.185 -3.279 1.00 95.19 87 TYR A O 1
ATOM 707 N N . HIS A 1 88 ? 1.910 -14.410 -3.029 1.00 95.06 88 HIS A N 1
ATOM 708 C CA . HIS A 1 88 ? 2.852 -14.452 -1.904 1.00 95.06 88 HIS A CA 1
ATOM 709 C C . HIS A 1 88 ? 4.265 -14.070 -2.348 1.00 95.06 88 HIS A C 1
ATOM 711 O O . HIS A 1 88 ? 5.017 -13.493 -1.569 1.00 95.06 88 HIS A O 1
ATOM 717 N N . HIS A 1 89 ? 4.618 -14.367 -3.600 1.00 93.00 89 HIS A N 1
ATOM 718 C CA . HIS A 1 89 ? 5.917 -14.026 -4.160 1.00 93.00 89 HIS A CA 1
ATOM 719 C C . HIS A 1 89 ? 5.928 -12.620 -4.769 1.00 93.00 89 HIS A C 1
ATOM 721 O O . HIS A 1 89 ? 6.766 -11.792 -4.411 1.00 93.00 89 HIS A O 1
ATOM 727 N N . TYR A 1 90 ? 4.996 -12.331 -5.681 1.00 93.88 90 TYR A N 1
ATOM 728 C CA . TYR A 1 90 ? 5.069 -11.127 -6.508 1.00 93.88 90 TYR A CA 1
ATOM 729 C C . TYR A 1 90 ? 4.556 -9.868 -5.808 1.00 93.88 90 TYR A C 1
ATOM 731 O O . TYR A 1 90 ? 5.180 -8.816 -5.941 1.00 93.88 90 TYR A O 1
ATOM 739 N N . LEU A 1 91 ? 3.465 -9.940 -5.037 1.00 94.50 91 LEU A N 1
ATOM 740 C CA . LEU A 1 91 ? 2.864 -8.734 -4.459 1.00 94.50 91 LEU A CA 1
ATOM 741 C C . LEU A 1 91 ? 3.813 -8.034 -3.462 1.00 94.50 91 LEU A C 1
ATOM 743 O O . LEU A 1 91 ? 4.015 -6.826 -3.607 1.00 94.50 91 LEU A O 1
ATOM 747 N N . PRO A 1 92 ? 4.488 -8.735 -2.524 1.00 95.06 92 PRO A N 1
ATOM 748 C CA . PRO A 1 92 ? 5.479 -8.097 -1.658 1.00 95.06 92 PRO A CA 1
ATOM 749 C C . PRO A 1 92 ? 6.664 -7.498 -2.427 1.00 95.06 92 PRO A C 1
ATOM 751 O O . PRO A 1 92 ? 7.167 -6.447 -2.034 1.00 95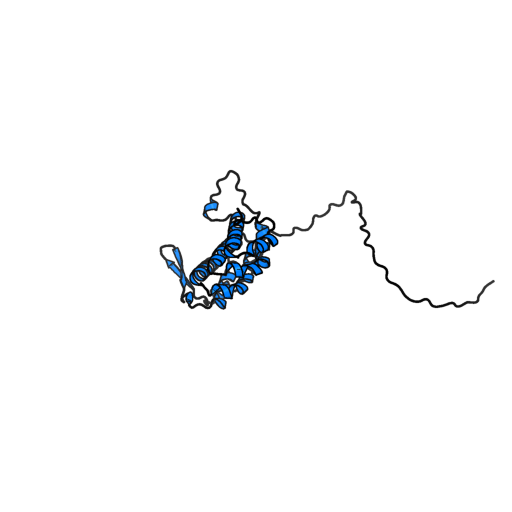.06 92 PRO A O 1
ATOM 754 N N . LEU A 1 93 ? 7.092 -8.121 -3.534 1.00 93.81 93 LEU A N 1
ATOM 755 C CA . LEU A 1 93 ? 8.167 -7.595 -4.386 1.00 93.81 93 LEU A CA 1
ATOM 756 C C . LEU A 1 93 ? 7.768 -6.279 -5.059 1.00 93.81 93 LEU A C 1
ATOM 758 O O . LEU A 1 93 ? 8.559 -5.338 -5.077 1.00 93.81 93 LEU A O 1
ATOM 762 N N . PHE A 1 94 ? 6.542 -6.190 -5.578 1.00 94.69 94 PHE A N 1
ATOM 763 C CA . PHE A 1 94 ? 6.016 -4.947 -6.139 1.00 94.69 94 PHE A CA 1
ATOM 764 C C . PHE A 1 94 ? 5.888 -3.853 -5.071 1.00 94.69 94 PHE A C 1
ATOM 766 O O . PHE A 1 94 ? 6.316 -2.724 -5.303 1.00 94.69 94 PHE A O 1
ATOM 773 N N . PHE A 1 95 ? 5.398 -4.192 -3.875 1.00 95.31 95 PHE A N 1
ATOM 774 C CA . PHE A 1 95 ? 5.315 -3.258 -2.748 1.00 95.31 95 PHE A CA 1
ATOM 775 C C . PHE A 1 95 ? 6.688 -2.772 -2.253 1.00 95.31 95 PHE A C 1
ATOM 777 O O . PHE A 1 95 ? 6.802 -1.631 -1.809 1.00 95.31 95 PHE A O 1
ATOM 784 N N . ASP A 1 96 ? 7.749 -3.579 -2.350 1.00 93.56 96 ASP A N 1
ATOM 785 C CA . ASP A 1 96 ? 9.122 -3.128 -2.063 1.00 93.56 96 ASP A CA 1
ATOM 786 C C . ASP A 1 96 ? 9.579 -2.033 -3.049 1.00 93.56 96 ASP A C 1
ATOM 788 O O . ASP A 1 96 ? 10.300 -1.101 -2.683 1.00 93.56 96 ASP A O 1
ATOM 792 N N . GLY A 1 97 ? 9.060 -2.079 -4.280 1.00 92.12 97 GLY A N 1
ATOM 793 C CA . GLY A 1 97 ? 9.238 -1.061 -5.313 1.00 92.12 97 GLY A CA 1
ATOM 794 C C . GLY A 1 97 ? 8.589 0.295 -5.006 1.00 92.12 97 GLY A C 1
ATOM 795 O O . GLY A 1 97 ? 8.907 1.267 -5.684 1.00 92.12 97 GLY A O 1
ATOM 796 N N . LEU A 1 98 ? 7.757 0.427 -3.961 1.00 91.31 98 LEU A N 1
ATOM 797 C CA . LEU A 1 98 ? 7.226 1.732 -3.520 1.00 91.31 98 LEU A CA 1
ATOM 798 C C . LEU A 1 98 ? 8.331 2.714 -3.108 1.00 91.31 98 LEU A C 1
ATOM 800 O O . LEU A 1 98 ? 8.126 3.925 -3.135 1.00 91.31 98 LEU A O 1
ATOM 804 N N . CYS A 1 99 ? 9.503 2.199 -2.727 1.00 89.81 99 CYS A N 1
ATOM 805 C CA . CYS A 1 99 ? 10.669 3.010 -2.393 1.00 89.81 99 CYS A CA 1
ATOM 806 C C . CYS A 1 99 ? 11.384 3.584 -3.630 1.00 89.81 99 CYS A C 1
ATOM 808 O O . CYS A 1 99 ? 12.251 4.447 -3.476 1.00 89.81 99 CYS A O 1
ATOM 810 N N . GLU A 1 100 ? 11.068 3.101 -4.836 1.00 88.25 100 GLU A N 1
ATOM 811 C CA . GLU A 1 100 ? 11.706 3.536 -6.076 1.00 88.25 100 GLU A CA 1
ATOM 812 C C . GLU A 1 100 ? 11.097 4.842 -6.595 1.00 88.25 100 GLU A C 1
ATOM 814 O O . GLU A 1 100 ? 9.883 5.001 -6.711 1.00 88.25 100 GLU A O 1
ATOM 819 N N . MET A 1 101 ? 11.985 5.770 -6.951 1.00 85.00 101 MET A N 1
ATOM 820 C CA . MET A 1 101 ? 11.658 7.098 -7.493 1.00 85.00 101 MET A CA 1
ATOM 821 C C . MET A 1 101 ? 12.329 7.348 -8.849 1.00 85.00 101 MET A C 1
ATOM 823 O O . MET A 1 101 ? 12.318 8.459 -9.370 1.00 85.00 101 MET A O 1
ATOM 827 N N . THR A 1 102 ? 12.997 6.330 -9.398 1.00 86.06 102 THR A N 1
ATOM 828 C CA . THR A 1 102 ? 13.757 6.450 -10.643 1.00 86.06 102 THR A CA 1
ATOM 829 C C . THR A 1 102 ? 13.000 5.789 -11.784 1.00 86.06 102 THR A C 1
ATOM 831 O O . THR A 1 102 ? 12.550 4.648 -11.671 1.00 86.06 102 THR A O 1
ATOM 834 N N . PHE A 1 103 ? 12.847 6.506 -12.897 1.00 82.31 103 PHE A N 1
ATOM 835 C CA . PHE A 1 103 ? 12.296 5.937 -14.123 1.00 82.31 103 PHE A CA 1
ATOM 836 C C . PHE A 1 103 ? 13.304 4.941 -14.729 1.00 82.31 103 PHE A C 1
ATOM 838 O O . PHE A 1 103 ? 14.497 5.261 -14.770 1.00 82.31 103 PHE A O 1
ATOM 845 N N . PRO A 1 104 ? 12.879 3.752 -15.207 1.00 86.88 104 PRO A N 1
ATOM 846 C CA . PRO A 1 104 ? 11.497 3.275 -15.370 1.00 86.88 104 PRO A CA 1
ATOM 847 C C . PRO A 1 104 ? 10.918 2.498 -14.172 1.00 86.88 104 PRO A C 1
ATOM 849 O O . PRO A 1 104 ? 9.740 2.146 -14.188 1.00 86.88 104 PRO A O 1
ATOM 852 N N . TYR A 1 105 ? 11.712 2.227 -13.135 1.00 88.56 105 TYR A N 1
ATOM 853 C CA . TYR A 1 105 ? 11.341 1.349 -12.018 1.00 88.56 105 TYR A CA 1
ATOM 854 C C . TYR A 1 105 ? 10.082 1.808 -11.279 1.00 88.56 105 TYR A C 1
ATOM 856 O O . TYR A 1 105 ? 9.197 0.995 -11.020 1.00 88.56 105 TYR A O 1
ATOM 864 N N . GLU A 1 106 ? 9.967 3.109 -10.994 1.00 88.69 106 GLU A N 1
ATOM 865 C CA . GLU A 1 106 ? 8.800 3.651 -10.287 1.00 88.69 106 GLU A CA 1
ATOM 866 C C . GLU A 1 106 ? 7.481 3.435 -11.049 1.00 88.69 106 GLU A C 1
ATOM 868 O O . GLU A 1 106 ? 6.440 3.212 -10.433 1.00 88.69 106 GLU A O 1
ATOM 873 N N . PHE A 1 107 ? 7.521 3.466 -12.385 1.00 88.44 107 PHE A N 1
ATOM 874 C CA . PHE A 1 107 ? 6.346 3.303 -13.237 1.00 88.44 107 PHE A CA 1
ATOM 875 C C . PHE A 1 107 ? 5.860 1.854 -13.204 1.00 88.44 107 PHE A C 1
ATOM 877 O O . PHE A 1 107 ? 4.684 1.601 -12.945 1.00 88.44 107 PHE A O 1
ATOM 884 N N . PHE A 1 108 ? 6.781 0.902 -13.377 1.00 90.19 108 PHE A N 1
ATOM 885 C CA . PHE A 1 108 ? 6.468 -0.524 -13.301 1.00 90.19 108 PHE A CA 1
ATOM 886 C C . PHE A 1 108 ? 5.996 -0.952 -11.916 1.00 90.19 108 PHE A C 1
ATOM 888 O O . PHE A 1 108 ? 5.056 -1.736 -11.819 1.00 90.19 108 PHE A O 1
ATOM 895 N N . ALA A 1 109 ? 6.614 -0.433 -10.852 1.00 92.19 109 ALA A N 1
ATOM 896 C CA . ALA A 1 109 ? 6.194 -0.738 -9.492 1.00 92.19 109 ALA A CA 1
ATOM 897 C C . ALA A 1 109 ? 4.755 -0.264 -9.247 1.00 92.19 109 ALA A C 1
ATOM 899 O O . ALA A 1 109 ? 3.910 -1.053 -8.834 1.00 92.19 109 ALA A O 1
ATOM 900 N N . ARG A 1 110 ? 4.444 1.002 -9.560 1.00 91.31 110 ARG A N 1
ATOM 901 C CA . ARG A 1 110 ? 3.108 1.576 -9.324 1.00 91.31 110 ARG A CA 1
ATOM 902 C C . ARG A 1 110 ? 2.026 0.898 -10.151 1.00 91.31 110 ARG A C 1
ATOM 904 O O . ARG A 1 110 ? 0.991 0.537 -9.599 1.00 91.31 110 ARG A O 1
ATOM 911 N N . GLN A 1 111 ? 2.270 0.714 -11.447 1.00 91.00 111 GLN A N 1
ATOM 912 C CA . GLN A 1 111 ? 1.289 0.086 -12.324 1.00 91.00 111 GLN A CA 1
ATOM 913 C C . GLN A 1 111 ? 1.108 -1.399 -11.986 1.00 91.00 111 GLN A C 1
ATOM 915 O O . GLN A 1 111 ? -0.016 -1.886 -11.960 1.00 91.00 111 GLN A O 1
ATOM 920 N N . GLY A 1 112 ? 2.194 -2.097 -11.638 1.00 92.62 112 GLY A N 1
ATOM 921 C CA . GLY A 1 112 ? 2.139 -3.494 -11.219 1.00 92.62 112 GLY A CA 1
ATOM 922 C C . GLY A 1 112 ? 1.314 -3.695 -9.949 1.00 92.62 112 GLY A C 1
ATOM 923 O O . GLY A 1 112 ? 0.467 -4.581 -9.907 1.00 92.62 112 GLY A O 1
ATOM 924 N N . ILE A 1 113 ? 1.501 -2.834 -8.940 1.00 94.81 113 ILE A N 1
ATOM 925 C CA . ILE A 1 113 ? 0.676 -2.851 -7.722 1.00 94.81 113 ILE A CA 1
ATOM 926 C C . ILE A 1 113 ? -0.794 -2.615 -8.072 1.00 94.81 113 ILE A C 1
ATOM 928 O O . ILE A 1 113 ? -1.640 -3.388 -7.638 1.00 94.81 113 ILE A O 1
ATOM 932 N N . HIS A 1 114 ? -1.089 -1.575 -8.855 1.00 93.56 114 HIS A N 1
ATOM 933 C CA . HIS A 1 114 ? -2.457 -1.232 -9.233 1.00 93.56 114 HIS A CA 1
ATOM 934 C C . HIS A 1 114 ? -3.168 -2.407 -9.917 1.00 93.56 114 HIS A C 1
ATOM 936 O O . HIS A 1 114 ? -4.234 -2.826 -9.476 1.00 93.56 114 HIS A O 1
ATOM 942 N N . ASP A 1 115 ? -2.558 -2.995 -10.946 1.00 92.88 115 ASP A N 1
ATOM 943 C CA . ASP A 1 115 ? -3.178 -4.085 -11.700 1.00 92.88 115 ASP A CA 1
ATOM 944 C C . ASP A 1 115 ? -3.358 -5.350 -10.843 1.00 92.88 115 ASP A C 1
ATOM 946 O O . ASP A 1 115 ? -4.392 -6.016 -10.942 1.00 92.88 115 ASP A O 1
ATOM 950 N N . MET A 1 116 ? -2.387 -5.664 -9.971 1.00 94.00 116 MET A N 1
ATOM 951 C CA . MET A 1 116 ? -2.477 -6.806 -9.055 1.00 94.00 116 MET A CA 1
ATOM 952 C C . MET A 1 116 ? -3.534 -6.617 -7.967 1.00 94.00 116 MET A C 1
ATOM 954 O O . MET A 1 116 ? -4.148 -7.602 -7.557 1.00 94.00 116 MET A O 1
ATOM 958 N N . LEU A 1 117 ? -3.734 -5.396 -7.475 1.00 94.81 117 LEU A N 1
ATOM 959 C CA . LEU A 1 117 ? -4.784 -5.092 -6.505 1.00 94.81 117 LEU A CA 1
ATOM 960 C C . LEU A 1 117 ? -6.170 -5.143 -7.154 1.00 94.81 117 LEU A C 1
ATOM 962 O O . LEU A 1 117 ? -7.080 -5.736 -6.584 1.00 94.81 117 LEU A O 1
ATOM 966 N N . GLU A 1 118 ? -6.299 -4.635 -8.380 1.00 93.88 118 GLU A N 1
ATOM 967 C CA . GLU A 1 118 ? -7.561 -4.631 -9.126 1.00 93.88 118 GLU A CA 1
ATOM 968 C C . GLU A 1 118 ? -8.039 -6.048 -9.494 1.00 93.88 118 GLU A C 1
ATOM 970 O O . GLU A 1 118 ? -9.220 -6.359 -9.374 1.00 93.88 118 GLU A O 1
ATOM 975 N N . HIS A 1 119 ? -7.123 -6.938 -9.899 1.00 93.56 119 HIS A N 1
ATOM 976 C CA . HIS A 1 119 ? -7.459 -8.296 -10.364 1.00 93.56 119 HIS A CA 1
ATOM 977 C C . HIS A 1 119 ? -7.149 -9.398 -9.336 1.00 93.56 119 HIS A C 1
ATOM 979 O O . HIS A 1 119 ? -7.292 -10.586 -9.628 1.00 93.56 119 HIS A O 1
ATOM 985 N N . GLY A 1 120 ? -6.697 -9.040 -8.130 1.00 91.56 120 GLY A N 1
ATOM 986 C CA . GLY A 1 120 ? -6.243 -10.015 -7.135 1.00 91.56 120 GLY A CA 1
ATOM 987 C C . GLY A 1 120 ? -7.349 -10.691 -6.338 1.00 91.56 120 GLY A C 1
ATOM 988 O O . GLY A 1 120 ? -7.189 -11.847 -5.934 1.00 91.56 120 GLY A O 1
ATOM 989 N N . GLY A 1 121 ? -8.460 -9.989 -6.101 1.00 92.12 121 GLY A N 1
ATOM 990 C CA . GLY A 1 121 ? -9.594 -10.493 -5.328 1.00 92.12 121 GLY A CA 1
ATOM 991 C C . GLY A 1 121 ? -9.170 -11.150 -4.006 1.00 92.12 121 GLY A C 1
ATOM 992 O O . GLY A 1 121 ? -8.404 -10.595 -3.216 1.00 92.12 121 GLY A O 1
ATOM 993 N N . ASN A 1 122 ? -9.618 -12.386 -3.778 1.00 92.12 122 ASN A N 1
ATOM 994 C CA . ASN A 1 122 ? -9.376 -13.130 -2.536 1.00 92.12 122 ASN A CA 1
ATOM 995 C C . ASN A 1 122 ? -7.906 -13.532 -2.281 1.00 92.12 122 ASN A C 1
ATOM 997 O O . ASN A 1 122 ? -7.581 -13.983 -1.181 1.00 92.12 122 ASN A O 1
ATOM 1001 N N . LYS A 1 123 ? -7.002 -13.360 -3.254 1.00 93.94 123 LYS A N 1
ATOM 1002 C CA . LYS A 1 123 ? -5.570 -13.668 -3.096 1.00 93.94 123 LYS A CA 1
ATOM 1003 C C . LYS A 1 123 ? -4.804 -12.606 -2.313 1.00 93.94 123 LYS A C 1
ATOM 1005 O O . LYS A 1 123 ? -3.692 -12.874 -1.864 1.00 93.94 123 LYS A O 1
ATOM 1010 N N . ILE A 1 124 ? -5.378 -11.415 -2.147 1.00 94.94 124 ILE A N 1
ATOM 1011 C CA . ILE A 1 124 ? -4.728 -10.280 -1.479 1.00 94.94 124 ILE A CA 1
ATOM 1012 C C . ILE A 1 124 ? -4.721 -10.477 0.041 1.00 94.94 124 ILE A C 1
ATOM 1014 O O . ILE A 1 124 ? -3.685 -10.302 0.684 1.00 94.94 124 ILE A O 1
ATOM 1018 N N . LEU A 1 125 ? -5.855 -10.904 0.605 1.00 93.81 125 LEU A N 1
ATOM 1019 C CA . LEU A 1 125 ? -6.053 -11.104 2.043 1.00 93.81 125 LEU A CA 1
ATOM 1020 C C . LEU A 1 125 ? -4.946 -11.940 2.729 1.00 93.81 125 LEU A C 1
ATOM 1022 O O . LEU A 1 125 ? -4.387 -11.462 3.720 1.00 93.81 125 LEU A O 1
ATOM 1026 N N . PRO A 1 126 ? -4.552 -13.135 2.234 1.00 95.19 126 PRO A N 1
ATOM 1027 C CA . PRO A 1 126 ? -3.509 -13.939 2.885 1.00 95.19 126 PRO A CA 1
ATOM 1028 C C . PRO A 1 126 ? -2.111 -13.299 2.844 1.00 95.19 126 PRO A C 1
ATOM 1030 O O . PRO A 1 126 ? -1.232 -13.681 3.617 1.00 95.19 126 PRO A O 1
ATOM 1033 N N . VAL A 1 127 ? -1.885 -12.313 1.971 1.00 96.06 127 VAL A N 1
ATOM 1034 C CA . VAL A 1 127 ? -0.570 -11.687 1.769 1.00 96.06 127 VAL A CA 1
ATOM 1035 C C . VAL A 1 127 ? -0.387 -10.424 2.616 1.00 96.06 127 VAL A C 1
ATOM 1037 O O . VAL A 1 127 ? 0.749 -9.993 2.814 1.00 96.06 127 VAL A O 1
ATOM 1040 N N . ILE A 1 128 ? -1.455 -9.876 3.213 1.00 94.75 128 ILE A N 1
ATOM 1041 C CA . ILE A 1 128 ? -1.423 -8.649 4.035 1.00 94.75 128 ILE A CA 1
ATOM 1042 C C . ILE A 1 128 ? -0.264 -8.602 5.045 1.00 94.75 128 ILE A C 1
ATOM 1044 O O . ILE A 1 128 ? 0.450 -7.594 5.050 1.00 94.75 128 ILE A O 1
ATOM 1048 N N . PRO A 1 129 ? 0.028 -9.658 5.835 1.00 95.00 129 PRO A N 1
ATOM 1049 C CA . PRO A 1 129 ? 1.131 -9.620 6.797 1.00 95.00 129 PRO A CA 1
ATOM 1050 C C . PRO A 1 129 ? 2.504 -9.353 6.158 1.00 95.00 129 PRO A C 1
ATOM 1052 O O . PRO A 1 129 ? 3.372 -8.743 6.785 1.00 95.00 129 PRO A O 1
ATOM 1055 N N . GLN A 1 130 ? 2.704 -9.777 4.907 1.00 94.88 130 GLN A N 1
ATOM 1056 C CA . GLN A 1 130 ? 3.957 -9.601 4.170 1.00 94.88 130 GLN A CA 1
ATOM 1057 C C . GLN A 1 130 ? 4.111 -8.183 3.605 1.00 94.88 130 GLN A C 1
ATOM 1059 O O . GLN A 1 130 ? 5.236 -7.721 3.419 1.00 94.88 130 GLN A O 1
ATOM 1064 N N . LEU A 1 131 ? 3.006 -7.462 3.384 1.00 95.25 131 LEU A N 1
ATOM 1065 C CA . LEU A 1 131 ? 3.018 -6.099 2.834 1.00 95.25 131 LEU A CA 1
ATOM 1066 C C . LEU A 1 131 ? 3.385 -5.038 3.882 1.00 95.25 131 LEU A C 1
ATOM 1068 O O . LEU A 1 131 ? 3.882 -3.966 3.536 1.00 95.25 131 LEU A O 1
ATOM 1072 N N . ILE A 1 132 ? 3.203 -5.339 5.172 1.00 93.75 132 ILE A N 1
ATOM 1073 C CA . ILE A 1 132 ? 3.401 -4.382 6.273 1.00 93.75 132 ILE A CA 1
ATOM 1074 C C . ILE A 1 132 ? 4.829 -3.827 6.305 1.00 93.75 132 ILE A C 1
ATOM 1076 O O . ILE A 1 132 ? 5.027 -2.628 6.516 1.00 93.75 132 ILE A O 1
ATOM 1080 N N . ILE A 1 133 ? 5.835 -4.680 6.087 1.00 92.88 133 ILE A N 1
ATOM 1081 C CA . ILE A 1 133 ? 7.247 -4.275 6.128 1.00 92.88 133 ILE A CA 1
ATOM 1082 C C . ILE A 1 133 ? 7.596 -3.353 4.944 1.00 92.88 133 ILE A C 1
ATOM 1084 O O . ILE A 1 133 ? 8.105 -2.259 5.210 1.00 92.88 133 ILE A O 1
ATOM 1088 N N . PRO A 1 134 ? 7.311 -3.713 3.674 1.00 93.94 134 PRO A N 1
ATOM 1089 C CA . PRO A 1 134 ? 7.481 -2.809 2.537 1.00 93.94 134 PRO A CA 1
ATOM 1090 C C . PRO A 1 134 ? 6.780 -1.453 2.704 1.00 93.94 134 PRO A C 1
ATOM 1092 O O . PRO A 1 134 ? 7.421 -0.414 2.545 1.00 93.94 134 PRO A O 1
ATOM 1095 N N . ILE A 1 135 ? 5.507 -1.443 3.125 1.00 94.31 135 ILE A N 1
ATOM 1096 C CA . ILE A 1 135 ? 4.732 -0.209 3.358 1.00 94.31 135 ILE A CA 1
ATOM 1097 C C . ILE A 1 135 ? 5.428 0.664 4.404 1.00 94.31 135 ILE A C 1
ATOM 1099 O O . ILE A 1 135 ? 5.669 1.856 4.197 1.00 94.31 135 ILE A O 1
ATOM 1103 N N . LYS A 1 136 ? 5.798 0.064 5.539 1.00 91.69 136 LYS A N 1
ATOM 1104 C CA . LYS A 1 136 ? 6.506 0.759 6.613 1.00 91.69 136 LYS A CA 1
ATOM 1105 C C . LYS A 1 136 ? 7.841 1.323 6.130 1.00 91.69 136 LYS A C 1
ATOM 1107 O O . LYS A 1 136 ? 8.206 2.424 6.543 1.00 91.69 136 LYS A O 1
ATOM 1112 N N . ASN A 1 137 ? 8.587 0.595 5.303 1.00 91.25 137 ASN A N 1
ATOM 1113 C CA . ASN A 1 137 ? 9.867 1.055 4.766 1.00 91.25 137 ASN A CA 1
ATOM 1114 C C . ASN A 1 137 ? 9.683 2.264 3.840 1.00 91.25 137 ASN A C 1
ATOM 1116 O O . ASN A 1 137 ? 10.385 3.258 4.030 1.00 91.25 137 ASN A O 1
ATOM 1120 N N . ALA A 1 138 ? 8.701 2.219 2.934 1.00 90.81 138 ALA A N 1
ATOM 1121 C CA . ALA A 1 138 ? 8.378 3.315 2.023 1.00 90.81 138 ALA A CA 1
ATOM 1122 C C . ALA A 1 138 ? 7.982 4.591 2.784 1.00 90.81 138 ALA A C 1
ATOM 1124 O O . ALA A 1 138 ? 8.575 5.652 2.580 1.00 90.81 138 ALA A O 1
ATOM 1125 N N . LEU A 1 139 ? 7.070 4.486 3.757 1.00 90.12 139 LEU A N 1
ATOM 1126 C CA . LEU A 1 139 ? 6.668 5.624 4.593 1.00 90.12 139 LEU A CA 1
ATOM 1127 C C . LEU A 1 139 ? 7.845 6.181 5.417 1.00 90.12 139 LEU A C 1
ATOM 1129 O O . LEU A 1 139 ? 7.985 7.393 5.590 1.00 90.12 139 LEU A O 1
ATOM 1133 N N . ASN A 1 140 ? 8.743 5.314 5.897 1.00 90.06 140 ASN A N 1
ATOM 1134 C CA . ASN A 1 140 ? 9.905 5.718 6.692 1.00 90.06 140 ASN A CA 1
ATOM 1135 C C . ASN A 1 140 ? 10.978 6.490 5.915 1.00 90.06 140 ASN A C 1
ATOM 1137 O O . ASN A 1 140 ? 11.865 7.055 6.568 1.00 90.06 140 ASN A O 1
ATOM 1141 N N . LEU A 1 141 ? 10.922 6.534 4.578 1.00 86.62 141 LEU A N 1
ATOM 1142 C CA . LEU A 1 141 ? 11.826 7.353 3.764 1.00 86.62 141 LEU A CA 1
ATOM 1143 C C . LEU A 1 141 ? 11.618 8.849 3.991 1.00 86.62 141 LEU A C 1
ATOM 1145 O O . LEU A 1 141 ? 12.552 9.623 3.784 1.00 86.62 141 LEU A 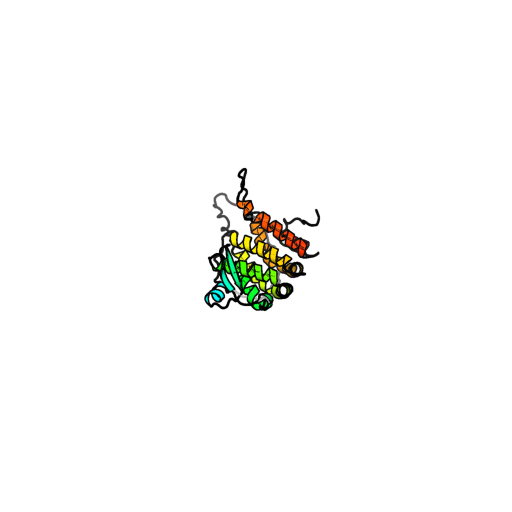O 1
ATOM 1149 N N . ARG A 1 142 ? 10.429 9.250 4.470 1.00 83.94 142 ARG A N 1
ATOM 1150 C CA . ARG A 1 142 ? 10.059 10.655 4.716 1.00 83.94 142 ARG A CA 1
ATOM 1151 C C . ARG A 1 142 ? 10.081 11.524 3.455 1.00 83.94 142 ARG A C 1
ATOM 1153 O O . ARG A 1 142 ? 10.086 12.744 3.559 1.00 83.94 142 ARG A O 1
ATOM 1160 N N . ASN A 1 143 ? 10.064 10.895 2.281 1.00 83.62 143 ASN A N 1
ATOM 1161 C CA . ASN A 1 143 ? 9.938 11.578 1.004 1.00 83.62 143 ASN A CA 1
ATOM 1162 C C . ASN A 1 143 ? 8.454 11.828 0.707 1.00 83.62 143 ASN A C 1
ATOM 1164 O O . ASN A 1 143 ? 7.639 10.903 0.719 1.00 83.62 143 ASN A O 1
ATOM 1168 N N . ARG A 1 144 ? 8.117 13.088 0.427 1.00 83.44 144 ARG A N 1
ATOM 1169 C CA . ARG A 1 144 ? 6.740 13.548 0.192 1.00 83.44 144 ARG A CA 1
ATOM 1170 C C . ARG A 1 144 ? 6.041 12.777 -0.927 1.00 83.44 144 ARG A C 1
ATOM 1172 O O . ARG A 1 144 ? 4.902 12.360 -0.754 1.00 83.44 144 ARG A O 1
ATOM 1179 N N . GLN A 1 145 ? 6.732 12.562 -2.043 1.00 84.12 145 GLN A N 1
ATOM 1180 C CA . GLN A 1 145 ? 6.171 11.880 -3.205 1.00 84.12 145 GLN A CA 1
ATOM 1181 C C . GLN A 1 145 ? 5.883 10.410 -2.880 1.00 84.12 145 GLN A C 1
ATOM 1183 O O . GLN A 1 145 ? 4.751 9.964 -3.059 1.00 84.12 145 GLN A O 1
ATOM 1188 N N . VAL A 1 146 ? 6.859 9.694 -2.301 1.00 88.88 146 VAL A N 1
ATOM 1189 C CA . VAL A 1 146 ? 6.703 8.286 -1.880 1.00 88.88 146 VAL A CA 1
ATOM 1190 C C . VAL A 1 146 ? 5.530 8.122 -0.918 1.00 88.88 146 VAL A C 1
ATOM 1192 O O . VAL A 1 146 ? 4.734 7.197 -1.075 1.00 88.88 146 VAL A O 1
ATOM 1195 N N . ILE A 1 147 ? 5.391 9.025 0.058 1.00 89.38 147 ILE A N 1
ATOM 1196 C CA . ILE A 1 147 ? 4.274 8.998 1.007 1.00 89.38 147 ILE A CA 1
ATOM 1197 C C . ILE A 1 147 ? 2.945 9.145 0.265 1.00 89.38 147 ILE A C 1
ATOM 1199 O O . ILE A 1 147 ? 2.063 8.317 0.472 1.00 89.38 147 ILE A O 1
ATOM 1203 N N . CYS A 1 148 ? 2.804 10.126 -0.633 1.00 88.44 148 CYS A N 1
ATOM 1204 C CA . CYS A 1 148 ? 1.568 10.309 -1.397 1.00 88.44 148 CYS A CA 1
ATOM 1205 C C . CYS A 1 148 ? 1.187 9.065 -2.207 1.00 88.44 148 CYS A C 1
ATOM 1207 O O . CYS A 1 148 ? 0.032 8.649 -2.211 1.00 88.44 148 CYS A O 1
ATOM 1209 N N . ILE A 1 149 ? 2.156 8.449 -2.881 1.00 90.69 149 ILE A N 1
ATOM 1210 C CA . ILE A 1 149 ? 1.920 7.235 -3.671 1.00 90.69 149 ILE A CA 1
ATOM 1211 C C . ILE A 1 149 ? 1.522 6.078 -2.759 1.00 90.69 149 ILE A C 1
ATOM 1213 O O . ILE A 1 149 ? 0.549 5.386 -3.036 1.00 90.69 149 ILE A O 1
ATOM 1217 N N . THR A 1 150 ? 2.239 5.900 -1.648 1.00 93.25 150 THR A N 1
ATOM 1218 C CA . THR A 1 150 ? 1.965 4.827 -0.687 1.00 93.25 150 THR A CA 1
ATOM 1219 C C . THR A 1 150 ? 0.575 4.981 -0.072 1.00 93.25 150 THR A C 1
ATOM 1221 O O . THR A 1 150 ? -0.133 3.994 0.069 1.00 93.25 150 THR A O 1
ATOM 1224 N N . LEU A 1 151 ? 0.144 6.206 0.244 1.00 92.38 151 LEU A N 1
ATOM 1225 C CA . LEU A 1 151 ? -1.205 6.486 0.744 1.00 92.38 151 LEU A CA 1
ATOM 1226 C C . LEU A 1 151 ? -2.284 6.140 -0.293 1.00 92.38 151 LEU A C 1
ATOM 1228 O O . LEU A 1 151 ? -3.246 5.460 0.046 1.00 92.38 151 LEU A O 1
ATOM 1232 N N . LYS A 1 152 ? -2.098 6.518 -1.565 1.00 92.19 152 LYS A N 1
ATOM 1233 C CA . LYS A 1 152 ? -3.017 6.140 -2.659 1.00 92.19 152 LYS A CA 1
ATOM 1234 C C . LYS A 1 152 ? -3.096 4.618 -2.836 1.00 92.19 152 LYS A C 1
ATOM 1236 O O . LYS A 1 152 ? -4.183 4.072 -2.990 1.00 92.19 152 LYS A O 1
ATOM 1241 N N . VAL A 1 153 ? -1.961 3.925 -2.745 1.00 94.62 153 VAL A N 1
ATOM 1242 C CA . VAL A 1 153 ? -1.905 2.454 -2.784 1.00 94.62 153 VAL A CA 1
ATOM 1243 C C . VAL A 1 153 ? -2.612 1.832 -1.579 1.00 94.62 153 VAL A C 1
ATOM 1245 O O . VAL A 1 153 ? -3.312 0.840 -1.737 1.00 94.62 153 VAL A O 1
ATOM 1248 N N . LEU A 1 154 ? -2.480 2.413 -0.385 1.00 95.12 154 LEU A N 1
ATOM 1249 C CA . LEU A 1 154 ? -3.195 1.955 0.809 1.00 95.12 154 LEU A CA 1
ATOM 1250 C C . LEU A 1 154 ? -4.712 2.136 0.683 1.00 95.12 154 LEU A C 1
ATOM 1252 O O . LEU A 1 154 ? -5.451 1.250 1.103 1.00 95.12 154 LEU A O 1
ATOM 1256 N N . GLN A 1 155 ? -5.171 3.244 0.091 1.00 94.25 155 GLN A N 1
ATOM 1257 C CA . GLN A 1 155 ? -6.588 3.457 -0.216 1.00 94.25 155 GLN A CA 1
ATOM 1258 C C . GLN A 1 155 ? -7.107 2.393 -1.189 1.00 94.25 155 GLN A C 1
ATOM 1260 O O . GLN A 1 155 ? -8.166 1.824 -0.945 1.00 94.25 155 GLN A O 1
ATOM 1265 N N . HIS A 1 156 ? -6.348 2.080 -2.247 1.00 94.75 156 HIS A N 1
ATOM 1266 C CA . HIS A 1 156 ? -6.707 1.011 -3.186 1.00 94.75 156 HIS A CA 1
ATOM 1267 C C . HIS A 1 156 ? -6.732 -0.354 -2.494 1.00 94.75 156 HIS A C 1
ATOM 1269 O O . HIS A 1 156 ? -7.703 -1.090 -2.635 1.00 94.75 156 HIS A O 1
ATOM 1275 N N . LEU A 1 157 ? -5.727 -0.661 -1.668 1.00 95.06 157 LEU A N 1
ATOM 1276 C CA . LEU A 1 157 ? -5.601 -1.934 -0.953 1.00 95.06 157 LEU A CA 1
ATOM 1277 C C . LEU A 1 157 ? -6.837 -2.250 -0.103 1.00 95.06 157 LEU A C 1
ATOM 1279 O O . LEU A 1 157 ? -7.354 -3.361 -0.180 1.00 95.06 157 LEU A O 1
ATOM 1283 N N . VAL A 1 158 ? -7.329 -1.290 0.687 1.00 94.19 158 VAL A N 1
ATOM 1284 C CA . VAL A 1 158 ? -8.478 -1.529 1.581 1.00 94.19 158 VAL A CA 1
ATOM 1285 C C . VAL A 1 158 ? -9.809 -1.686 0.848 1.00 94.19 158 VAL A C 1
ATOM 1287 O O . VAL A 1 158 ? -10.730 -2.252 1.424 1.00 94.19 158 VAL A O 1
ATOM 1290 N N . VAL A 1 159 ? -9.904 -1.233 -0.408 1.00 94.00 159 VAL A N 1
ATOM 1291 C CA . VAL A 1 159 ? -11.088 -1.437 -1.262 1.00 94.00 159 VAL A CA 1
ATOM 1292 C C . VAL A 1 159 ? -10.947 -2.621 -2.220 1.00 94.00 159 VAL A C 1
ATOM 1294 O O . VAL A 1 159 ? -11.912 -2.970 -2.888 1.00 94.00 159 VAL A O 1
ATOM 1297 N N . SER A 1 160 ? -9.761 -3.234 -2.306 1.00 90.56 160 SER A N 1
ATOM 1298 C CA . SER A 1 160 ? -9.463 -4.257 -3.320 1.00 90.56 160 SER A CA 1
ATOM 1299 C C . SER A 1 160 ? -10.185 -5.585 -3.079 1.00 90.56 160 SER A C 1
ATOM 1301 O O . SER A 1 160 ? -10.469 -6.310 -4.028 1.00 90.56 160 SER A O 1
ATOM 1303 N N . ALA A 1 161 ? -10.439 -5.950 -1.818 1.00 91.19 161 ALA A N 1
ATOM 1304 C CA . ALA A 1 161 ? -11.119 -7.195 -1.474 1.00 91.19 161 ALA A CA 1
ATOM 1305 C C . ALA A 1 161 ? -11.774 -7.137 -0.089 1.00 91.19 161 ALA A C 1
ATOM 1307 O O . ALA A 1 161 ? -11.350 -6.382 0.792 1.00 91.19 161 ALA A O 1
ATOM 1308 N N . ASP A 1 162 ? -12.775 -7.996 0.107 1.00 89.69 162 ASP A N 1
ATOM 1309 C CA . ASP A 1 162 ? -13.485 -8.132 1.376 1.00 89.69 162 ASP A CA 1
ATOM 1310 C C . ASP A 1 162 ? -12.529 -8.508 2.517 1.00 89.69 162 ASP A C 1
ATOM 1312 O O . ASP A 1 162 ? -11.565 -9.258 2.338 1.00 89.69 162 ASP A O 1
ATOM 1316 N N . MET A 1 163 ? -12.807 -7.982 3.712 1.00 92.25 163 MET A N 1
ATOM 1317 C CA . MET A 1 163 ? -12.036 -8.197 4.947 1.00 92.25 163 MET A CA 1
ATOM 1318 C C . MET A 1 163 ? -10.584 -7.685 4.936 1.00 92.25 163 MET A C 1
ATOM 1320 O O . MET A 1 163 ? -9.904 -7.780 5.959 1.00 92.25 163 MET A O 1
ATOM 1324 N N . VAL A 1 164 ? -10.082 -7.107 3.836 1.00 94.12 164 VAL A N 1
ATOM 1325 C CA . VAL A 1 164 ? -8.710 -6.568 3.792 1.00 94.12 164 VAL A CA 1
ATOM 1326 C C . VAL A 1 164 ? -8.532 -5.411 4.775 1.00 94.12 164 VAL A C 1
ATOM 1328 O O . VAL A 1 164 ? -7.515 -5.353 5.469 1.00 94.12 164 VAL A O 1
ATOM 1331 N N . GLY A 1 165 ? -9.518 -4.515 4.872 1.00 92.69 165 GLY A N 1
ATOM 1332 C CA . GLY A 1 165 ? -9.491 -3.413 5.834 1.00 92.69 165 GLY A CA 1
ATOM 1333 C C . GLY A 1 165 ? -9.449 -3.904 7.284 1.00 92.69 165 GLY A C 1
ATOM 1334 O O . GLY A 1 165 ? -8.595 -3.462 8.053 1.00 92.69 165 GLY A O 1
ATOM 1335 N N . GLU A 1 166 ? -10.293 -4.874 7.644 1.00 93.75 166 GLU A N 1
ATOM 1336 C CA . GLU A 1 166 ? -10.300 -5.501 8.976 1.00 93.75 166 GLU A CA 1
ATOM 1337 C C . GLU A 1 166 ? -8.966 -6.195 9.292 1.00 93.75 166 GLU A C 1
ATOM 1339 O O . GLU A 1 166 ? -8.397 -6.021 10.373 1.00 93.75 166 GLU A O 1
ATOM 1344 N N . ALA A 1 167 ? -8.397 -6.917 8.321 1.00 94.06 167 ALA A N 1
ATOM 1345 C CA . ALA A 1 167 ? -7.098 -7.571 8.462 1.00 94.06 167 ALA A CA 1
ATOM 1346 C C . ALA A 1 167 ? -5.937 -6.579 8.664 1.00 94.06 167 ALA A C 1
ATOM 1348 O O . ALA A 1 167 ? -4.886 -6.959 9.188 1.00 94.06 167 ALA A O 1
ATOM 1349 N N . LEU A 1 168 ? -6.104 -5.310 8.277 1.00 94.06 168 LEU A N 1
ATOM 1350 C CA . LEU A 1 168 ? -5.088 -4.269 8.431 1.00 94.06 168 LEU A CA 1
ATOM 1351 C C . LEU A 1 168 ? -5.062 -3.661 9.845 1.00 94.06 168 LEU A C 1
ATOM 1353 O O . LEU A 1 168 ? -4.012 -3.170 10.278 1.00 94.06 168 LEU A O 1
ATOM 1357 N N . VAL A 1 169 ? -6.168 -3.736 10.595 1.00 93.88 169 VAL A N 1
ATOM 1358 C CA . VAL A 1 169 ? -6.335 -3.106 11.921 1.00 93.88 169 VAL A CA 1
ATOM 1359 C C . VAL A 1 169 ? -5.222 -3.468 12.919 1.00 93.88 169 VAL A C 1
ATOM 1361 O O . VAL A 1 169 ? -4.658 -2.551 13.533 1.00 93.88 169 VAL A O 1
ATOM 1364 N N . PRO A 1 170 ? -4.792 -4.741 13.066 1.00 94.19 170 PRO A N 1
ATOM 1365 C CA . PRO A 1 170 ? -3.708 -5.102 13.987 1.00 94.19 170 PRO A CA 1
ATOM 1366 C C . PRO A 1 170 ? -2.370 -4.415 13.664 1.00 94.19 170 PRO A C 1
ATOM 1368 O O . PRO A 1 170 ? -1.509 -4.260 14.539 1.00 94.19 170 PRO A O 1
ATOM 1371 N N . TYR A 1 171 ? -2.188 -3.976 12.416 1.00 94.25 171 TYR A N 1
ATOM 1372 C CA . TYR A 1 171 ? -0.951 -3.398 11.900 1.00 94.25 171 TYR A CA 1
ATOM 1373 C C . TYR A 1 171 ? -0.927 -1.866 11.906 1.00 94.25 171 TYR A C 1
ATOM 1375 O O . TYR A 1 171 ? 0.136 -1.280 11.672 1.00 94.25 171 TYR A O 1
ATOM 1383 N N . TYR A 1 172 ? -2.024 -1.193 12.273 1.00 93.12 172 TYR A N 1
ATOM 1384 C CA . TYR A 1 172 ? -2.075 0.271 12.402 1.00 93.12 172 TYR A CA 1
ATOM 1385 C C . TYR A 1 172 ? -0.970 0.831 13.303 1.00 93.12 172 TYR A C 1
ATOM 1387 O O . TYR A 1 172 ? -0.387 1.873 12.997 1.00 93.12 172 TYR A O 1
ATOM 1395 N N . ARG A 1 173 ? -0.572 0.087 14.343 1.00 91.06 173 ARG A N 1
ATOM 1396 C CA . ARG A 1 173 ? 0.533 0.471 15.240 1.00 91.06 173 ARG A CA 1
ATOM 1397 C C . ARG A 1 173 ? 1.886 0.616 14.543 1.00 91.06 173 ARG A C 1
ATOM 1399 O O . ARG A 1 173 ? 2.759 1.321 15.039 1.00 91.06 173 ARG A O 1
ATOM 1406 N N . GLN A 1 174 ? 2.085 -0.068 13.420 1.00 90.06 174 GLN A N 1
ATOM 1407 C CA . GLN A 1 174 ? 3.347 -0.057 12.682 1.00 90.06 174 GLN A CA 1
ATOM 1408 C C . GLN A 1 174 ? 3.380 1.004 11.578 1.00 90.06 174 GLN A C 1
ATOM 1410 O O . GLN A 1 174 ? 4.460 1.497 11.251 1.00 90.06 174 GLN A O 1
ATOM 1415 N N . ILE A 1 175 ? 2.216 1.341 11.016 1.00 89.88 175 ILE A N 1
ATOM 1416 C CA . ILE A 1 175 ? 2.079 2.179 9.817 1.00 89.88 175 ILE A CA 1
ATOM 1417 C C . ILE A 1 175 ? 1.755 3.632 10.197 1.00 89.88 175 ILE A C 1
ATOM 1419 O O . ILE A 1 175 ? 2.430 4.563 9.752 1.00 89.88 175 ILE A O 1
ATOM 1423 N N . LEU A 1 176 ? 0.762 3.838 11.069 1.00 87.69 176 LEU A N 1
ATOM 1424 C CA . LEU A 1 176 ? 0.206 5.160 11.375 1.00 87.69 176 LEU A CA 1
ATOM 1425 C C . LEU A 1 176 ? 1.149 6.147 12.093 1.00 87.69 176 LEU A C 1
ATOM 1427 O O . LEU A 1 176 ? 1.015 7.346 11.835 1.00 87.69 176 LEU A O 1
ATOM 1431 N N . PRO A 1 177 ? 2.123 5.735 12.936 1.00 86.38 177 PRO A N 1
ATOM 1432 C CA . PRO A 1 177 ? 2.985 6.696 13.632 1.00 86.38 177 PRO A CA 1
ATOM 1433 C C . PRO A 1 177 ? 3.746 7.647 12.700 1.00 86.38 177 PRO A C 1
ATOM 1435 O O . PRO A 1 177 ? 4.023 8.788 13.066 1.00 86.38 177 PRO A O 1
ATOM 1438 N N . ILE A 1 178 ? 4.074 7.194 11.487 1.00 80.94 178 ILE A N 1
ATOM 1439 C CA . ILE A 1 178 ? 4.787 8.009 10.498 1.00 80.94 178 ILE A CA 1
ATOM 1440 C C . ILE A 1 178 ? 3.861 9.087 9.931 1.00 80.94 178 ILE A C 1
ATOM 1442 O O . ILE A 1 178 ? 4.287 10.230 9.782 1.00 80.94 178 ILE A O 1
ATOM 1446 N N . LEU A 1 179 ? 2.589 8.758 9.683 1.00 79.19 179 LEU A N 1
ATOM 1447 C CA . LEU A 1 179 ? 1.597 9.700 9.160 1.00 79.19 179 LEU A CA 1
ATOM 1448 C C . LEU A 1 179 ? 1.340 10.851 10.139 1.00 79.19 179 LEU A C 1
ATOM 1450 O O . LEU A 1 179 ? 1.161 11.986 9.712 1.00 79.19 179 LEU A O 1
ATOM 1454 N N . ASN A 1 180 ? 1.418 10.599 11.450 1.00 78.75 180 ASN A N 1
ATOM 1455 C CA . ASN A 1 180 ? 1.230 11.637 12.467 1.00 78.75 180 ASN A CA 1
ATOM 1456 C C . ASN A 1 180 ? 2.267 12.776 12.367 1.00 78.75 180 ASN A C 1
ATOM 1458 O O . ASN A 1 180 ? 1.955 13.925 12.663 1.00 78.75 180 ASN A O 1
ATOM 1462 N N . ILE A 1 181 ? 3.485 12.482 11.896 1.00 78.31 181 ILE A N 1
ATOM 1463 C CA . ILE A 1 181 ? 4.526 13.500 11.670 1.00 78.31 181 ILE A CA 1
ATOM 1464 C C . ILE A 1 181 ? 4.114 14.451 10.537 1.00 78.31 181 ILE A C 1
ATOM 1466 O O . ILE A 1 181 ? 4.351 15.654 10.616 1.00 78.31 181 ILE A O 1
ATOM 1470 N N . PHE A 1 182 ? 3.491 13.913 9.487 1.00 73.19 182 PHE A N 1
ATOM 1471 C CA . PHE A 1 182 ? 3.156 14.643 8.263 1.00 73.19 182 PHE A CA 1
ATOM 1472 C C . PHE A 1 182 ? 1.724 15.185 8.239 1.00 73.19 182 PHE A C 1
ATOM 1474 O O . PHE A 1 182 ? 1.404 15.988 7.367 1.00 73.19 182 PHE A O 1
ATOM 1481 N N . LYS A 1 183 ? 0.879 14.806 9.205 1.00 68.25 183 LYS A N 1
ATOM 1482 C CA . LYS A 1 183 ? -0.543 15.177 9.253 1.00 68.25 183 LYS A CA 1
ATOM 1483 C C . LYS A 1 183 ? -0.779 16.691 9.229 1.00 68.25 183 LYS A C 1
ATOM 1485 O O . LYS A 1 183 ? -1.710 17.149 8.584 1.00 68.25 183 LYS A O 1
ATOM 1490 N N . ASN A 1 184 ? 0.089 17.466 9.881 1.00 62.97 184 ASN A N 1
ATOM 1491 C CA . ASN A 1 184 ? -0.027 18.928 9.938 1.00 62.97 184 ASN A CA 1
ATOM 1492 C C . ASN A 1 184 ? 0.785 19.647 8.848 1.00 62.97 184 ASN A C 1
ATOM 1494 O O . ASN A 1 184 ? 0.832 20.876 8.832 1.00 62.97 184 ASN A O 1
ATOM 1498 N N . MET A 1 185 ? 1.450 18.913 7.948 1.00 59.44 185 MET A N 1
ATOM 1499 C CA . MET A 1 185 ? 2.156 19.511 6.816 1.00 59.44 185 MET A CA 1
ATOM 1500 C C . MET A 1 185 ? 1.181 19.811 5.678 1.00 59.44 185 MET A C 1
ATOM 1502 O O . MET A 1 185 ? 1.276 19.222 4.599 1.00 59.44 185 MET A O 1
ATOM 1506 N N . ASN A 1 186 ? 0.258 20.740 5.920 1.00 56.62 186 ASN A N 1
ATOM 1507 C CA . ASN A 1 186 ? -0.523 21.311 4.838 1.00 56.62 186 ASN A CA 1
ATOM 1508 C C . ASN A 1 186 ? 0.303 22.391 4.142 1.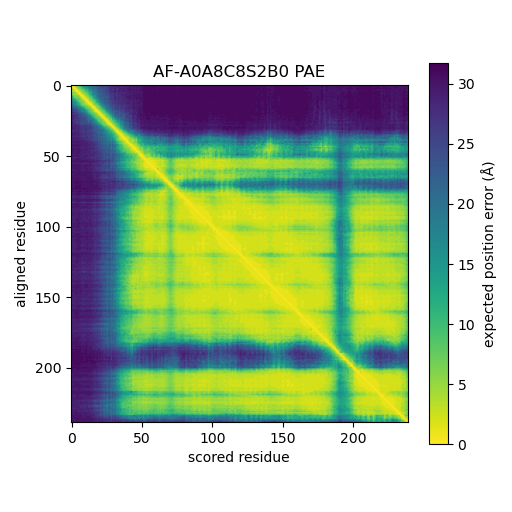00 56.62 186 ASN A C 1
ATOM 1510 O O . ASN A 1 186 ? 0.974 23.196 4.799 1.00 56.62 186 ASN A O 1
ATOM 1514 N N . VAL A 1 187 ? 0.298 22.395 2.809 1.00 52.62 187 VAL A N 1
ATOM 1515 C CA . VAL A 1 187 ? 0.808 23.552 2.077 1.00 52.62 187 VAL A CA 1
ATOM 1516 C C . VAL A 1 187 ? -0.242 24.639 2.270 1.00 52.62 187 VAL A C 1
ATOM 1518 O O . VAL A 1 187 ? -1.268 24.641 1.602 1.00 52.62 187 VAL A O 1
ATOM 1521 N N . ASN A 1 188 ? -0.021 25.535 3.235 1.00 46.50 188 ASN A N 1
ATOM 1522 C CA . ASN A 1 188 ? -0.825 26.747 3.377 1.00 46.50 188 ASN A CA 1
ATOM 1523 C C . ASN A 1 188 ? -0.459 27.703 2.232 1.00 46.50 188 ASN A C 1
ATOM 1525 O O . ASN A 1 188 ? 0.243 28.697 2.427 1.00 46.50 188 ASN A O 1
ATOM 1529 N N . SER A 1 189 ? -0.894 27.371 1.021 1.00 44.22 189 SER A N 1
ATOM 1530 C CA . SER A 1 189 ? -1.035 28.326 -0.070 1.00 44.22 189 SER A CA 1
ATOM 1531 C C . SER A 1 189 ? -2.070 29.343 0.418 1.00 44.22 189 SER A C 1
ATOM 1533 O O . SER A 1 189 ? -3.198 28.953 0.681 1.00 44.22 189 SER A O 1
ATOM 1535 N N . GLY A 1 190 ? -1.661 30.586 0.698 1.00 52.16 190 GLY A N 1
ATOM 1536 C CA . GLY A 1 190 ? -2.530 31.635 1.259 1.00 52.16 190 GLY A CA 1
ATOM 1537 C C . GLY A 1 190 ? -3.667 32.044 0.310 1.00 52.16 190 GLY A C 1
ATOM 1538 O O . GLY A 1 190 ? -4.460 31.224 -0.122 1.00 52.16 190 GLY A O 1
ATOM 1539 N N . ASP A 1 191 ? -3.739 33.316 -0.078 1.00 38.84 191 ASP A N 1
ATOM 1540 C CA . ASP A 1 191 ? -4.734 33.823 -1.052 1.00 38.84 191 ASP A CA 1
ATOM 1541 C C . ASP A 1 191 ? -4.411 33.433 -2.520 1.00 38.84 191 ASP A C 1
ATOM 1543 O O . ASP A 1 191 ? -4.887 34.027 -3.484 1.00 38.84 191 ASP A O 1
ATOM 1547 N N . GLY A 1 192 ? -3.518 32.454 -2.707 1.00 45.28 192 GLY A N 1
ATOM 1548 C CA . GLY A 1 192 ? -3.084 31.958 -4.007 1.00 45.28 192 GLY A CA 1
ATOM 1549 C C . GLY A 1 192 ? -3.823 30.673 -4.354 1.00 45.28 192 GLY A C 1
ATOM 1550 O O . GLY A 1 192 ? -3.698 29.684 -3.637 1.00 45.28 192 GLY A O 1
ATOM 1551 N N . ILE A 1 193 ? -4.561 30.677 -5.465 1.00 46.59 193 ILE A N 1
ATOM 1552 C CA . ILE A 1 193 ? -5.227 29.484 -6.001 1.00 46.59 193 ILE A CA 1
ATOM 1553 C C . ILE A 1 193 ? -4.163 28.416 -6.280 1.00 46.59 193 ILE A C 1
ATOM 1555 O O . ILE A 1 193 ? -3.334 28.558 -7.181 1.00 46.59 193 ILE A O 1
ATOM 1559 N N . ASP A 1 194 ? -4.179 27.350 -5.484 1.00 42.84 194 ASP A N 1
ATOM 1560 C CA . ASP A 1 194 ? -3.232 26.253 -5.598 1.00 42.84 194 ASP A CA 1
ATOM 1561 C C . ASP A 1 194 ? -3.653 25.299 -6.725 1.00 42.84 194 ASP A C 1
ATOM 1563 O O . ASP A 1 194 ? -4.492 24.412 -6.557 1.00 42.84 194 ASP A O 1
ATOM 1567 N N . TYR A 1 195 ? -3.057 25.480 -7.905 1.00 46.00 195 TYR A N 1
ATOM 1568 C CA . TYR A 1 195 ? -3.267 24.607 -9.065 1.00 46.00 195 TYR A CA 1
ATOM 1569 C C . TYR A 1 195 ? -2.786 23.153 -8.827 1.00 46.00 195 TYR A C 1
ATOM 1571 O O . TYR A 1 195 ? -3.069 22.279 -9.649 1.00 46.00 195 TYR A O 1
ATOM 1579 N N . SER A 1 196 ? -2.100 22.846 -7.711 1.00 46.78 196 SER A N 1
ATOM 1580 C CA . SER A 1 196 ? -1.681 21.478 -7.348 1.00 46.78 196 SER A CA 1
ATOM 1581 C C . SER A 1 196 ? -2.815 20.587 -6.813 1.00 46.78 196 SER A C 1
ATOM 1583 O O . SER A 1 196 ? -2.664 19.361 -6.762 1.00 46.78 196 SER A O 1
ATOM 1585 N N . GLN A 1 197 ? -3.989 21.164 -6.519 1.00 47.41 197 GLN A N 1
ATOM 1586 C CA . GLN A 1 197 ? -5.220 20.436 -6.170 1.00 47.41 197 GLN A CA 1
ATOM 1587 C C . GLN A 1 197 ? -5.583 19.371 -7.223 1.00 47.41 197 GLN A C 1
ATOM 1589 O O . GLN A 1 197 ? -6.004 18.266 -6.883 1.00 47.41 197 GLN A O 1
ATOM 1594 N N . GLN A 1 198 ? -5.316 19.643 -8.507 1.00 43.19 198 GLN A N 1
ATOM 1595 C CA . GLN A 1 198 ? -5.604 18.725 -9.616 1.00 43.19 198 GLN A CA 1
ATOM 1596 C C . GLN A 1 198 ? -4.768 17.427 -9.582 1.00 43.19 198 GLN A C 1
ATOM 1598 O O . GLN A 1 198 ? -5.169 16.431 -10.181 1.00 43.19 198 GLN A O 1
ATOM 1603 N N . LYS A 1 199 ? -3.628 17.405 -8.870 1.00 50.94 199 LYS A N 1
ATOM 1604 C CA . LYS A 1 199 ? -2.744 16.229 -8.734 1.00 50.94 199 LYS A CA 1
ATOM 1605 C C . LYS A 1 199 ? -2.888 15.472 -7.401 1.00 50.94 199 LYS A C 1
ATOM 1607 O O . LYS A 1 199 ? -2.238 14.433 -7.228 1.00 50.94 199 LYS A O 1
ATOM 1612 N N . ARG A 1 200 ? -3.748 15.932 -6.473 1.00 56.91 200 ARG A N 1
ATOM 1613 C CA . ARG A 1 200 ? -3.850 15.402 -5.090 1.00 56.91 200 ARG A CA 1
ATOM 1614 C C . ARG A 1 200 ? -2.469 15.319 -4.411 1.00 56.91 200 ARG A C 1
ATOM 1616 O O . ARG A 1 200 ? -2.014 14.229 -4.056 1.00 56.91 200 ARG A O 1
ATOM 1623 N N . GLU A 1 201 ? -1.768 16.447 -4.293 1.00 62.56 201 GLU A N 1
ATOM 1624 C CA . GLU A 1 201 ? -0.423 16.504 -3.682 1.00 62.56 201 GLU A CA 1
ATOM 1625 C C . GLU A 1 201 ? -0.403 17.055 -2.242 1.00 62.56 201 GLU A C 1
ATOM 1627 O O . GLU A 1 201 ? 0.648 17.017 -1.590 1.00 62.56 201 GLU A O 1
ATOM 1632 N N . ASN A 1 202 ? -1.544 17.507 -1.701 1.00 72.75 202 ASN A N 1
ATOM 1633 C CA . ASN A 1 202 ? -1.634 17.856 -0.282 1.00 72.75 202 ASN A CA 1
ATOM 1634 C C . ASN A 1 202 ? -1.610 16.590 0.578 1.00 72.75 202 ASN A C 1
ATOM 1636 O O . ASN A 1 202 ? -2.553 15.802 0.615 1.00 72.75 202 ASN A O 1
ATOM 1640 N N . ILE A 1 203 ? -0.490 16.405 1.278 1.00 78.94 203 ILE A N 1
ATOM 1641 C CA . ILE A 1 203 ? -0.255 15.245 2.142 1.00 78.94 203 ILE A CA 1
ATOM 1642 C C . ILE A 1 203 ? -1.255 15.222 3.300 1.00 78.94 203 ILE A C 1
ATOM 1644 O O . ILE A 1 203 ? -1.714 14.145 3.660 1.00 78.94 203 ILE A O 1
ATOM 1648 N N . GLY A 1 204 ? -1.599 16.383 3.869 1.00 81.19 204 GLY A N 1
ATOM 1649 C CA . GLY A 1 204 ? -2.564 16.482 4.968 1.00 81.19 204 GLY A CA 1
ATOM 1650 C C . GLY A 1 204 ? -3.932 15.919 4.584 1.00 81.19 204 GLY A C 1
ATOM 1651 O O . GLY A 1 204 ? -4.419 14.996 5.238 1.00 81.19 204 GLY A O 1
ATOM 1652 N N . ASP A 1 205 ? -4.489 16.406 3.474 1.00 84.12 205 ASP A N 1
ATOM 1653 C CA . ASP A 1 205 ? -5.788 15.964 2.951 1.00 84.12 205 ASP A CA 1
ATOM 1654 C C . ASP A 1 205 ? -5.769 14.475 2.581 1.00 84.12 205 ASP A C 1
ATOM 1656 O O . ASP A 1 205 ? -6.679 13.726 2.931 1.00 84.12 205 ASP A O 1
ATOM 1660 N N . LEU A 1 206 ? -4.688 14.009 1.945 1.00 86.75 206 LEU A N 1
ATOM 1661 C CA . LEU A 1 206 ? -4.549 12.608 1.554 1.00 86.75 206 LEU A CA 1
ATOM 1662 C C . LEU A 1 206 ? -4.406 11.672 2.765 1.00 86.75 206 LEU A C 1
ATOM 1664 O O . LEU A 1 206 ? -4.916 10.551 2.746 1.00 86.75 206 LEU A O 1
ATOM 1668 N N . ILE A 1 207 ? -3.725 12.109 3.831 1.00 89.25 207 ILE A N 1
ATOM 1669 C CA . ILE A 1 207 ? -3.670 11.364 5.095 1.00 89.25 207 ILE A CA 1
ATOM 1670 C C . ILE A 1 207 ? -5.072 11.261 5.685 1.00 89.25 207 ILE A C 1
ATOM 1672 O O . ILE A 1 207 ? -5.465 10.167 6.078 1.00 89.25 207 ILE A O 1
ATOM 167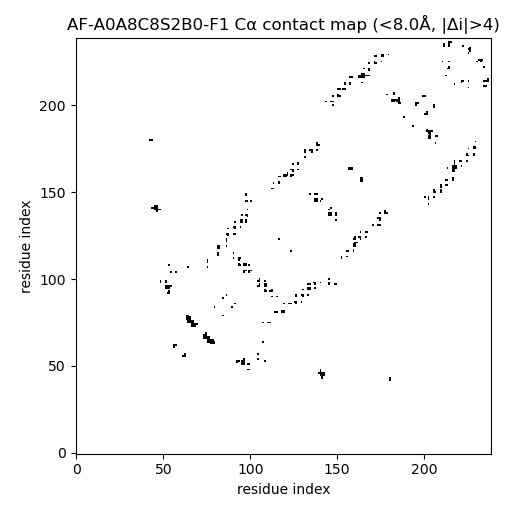6 N N . GLN A 1 208 ? -5.817 12.366 5.730 1.00 88.88 208 GLN A N 1
ATOM 1677 C CA . GLN A 1 208 ? -7.174 12.380 6.267 1.00 88.88 208 GLN A CA 1
ATOM 1678 C C . GLN A 1 208 ? -8.091 11.433 5.476 1.00 88.88 208 GLN A C 1
ATOM 1680 O O . GLN A 1 208 ? -8.665 10.529 6.074 1.00 88.88 208 GLN A O 1
ATOM 1685 N N . GLU A 1 209 ? -8.111 11.526 4.143 1.00 90.25 209 GLU A N 1
ATOM 1686 C CA . GLU A 1 209 ? -8.870 10.617 3.265 1.00 90.25 209 GLU A CA 1
ATOM 1687 C C . GLU A 1 209 ? -8.484 9.142 3.480 1.00 90.25 209 GLU A C 1
ATOM 1689 O O . GLU A 1 209 ? -9.336 8.254 3.492 1.00 90.25 209 GLU A O 1
ATOM 1694 N N . THR A 1 210 ? -7.194 8.857 3.686 1.00 92.69 210 THR A N 1
ATOM 1695 C CA . THR A 1 210 ? -6.737 7.479 3.924 1.00 92.69 210 THR A CA 1
ATOM 1696 C C . THR A 1 210 ? -7.194 6.952 5.283 1.00 92.69 210 THR A C 1
ATOM 1698 O O . THR A 1 210 ? -7.597 5.796 5.383 1.00 92.69 210 THR A O 1
ATOM 1701 N N . LEU A 1 211 ? -7.152 7.779 6.333 1.00 92.38 211 LEU A N 1
ATOM 1702 C CA . LEU A 1 211 ? -7.649 7.396 7.659 1.00 92.38 211 LEU A CA 1
ATOM 1703 C C . LEU A 1 211 ? -9.163 7.145 7.638 1.00 92.38 211 LEU A C 1
ATOM 1705 O O . LEU A 1 211 ? -9.630 6.204 8.272 1.00 92.38 211 LEU A O 1
ATOM 1709 N N . GLU A 1 212 ? -9.905 7.923 6.853 1.00 92.12 212 GLU A N 1
ATOM 1710 C CA . GLU A 1 212 ? -11.340 7.724 6.640 1.00 92.12 212 GLU A CA 1
ATOM 1711 C C . GLU A 1 212 ? -11.643 6.421 5.906 1.00 92.12 212 GLU A C 1
ATOM 1713 O O . GLU A 1 212 ? -12.555 5.692 6.291 1.00 92.12 212 GLU A O 1
ATOM 1718 N N . ALA A 1 213 ? -10.860 6.088 4.876 1.00 93.12 213 ALA A N 1
ATOM 1719 C CA . ALA A 1 213 ? -10.970 4.798 4.203 1.00 93.12 213 ALA A CA 1
ATOM 1720 C C . ALA A 1 213 ? -10.686 3.639 5.177 1.00 93.12 213 ALA A C 1
ATOM 1722 O O . ALA A 1 213 ? -11.412 2.649 5.197 1.00 93.12 213 ALA A O 1
ATOM 1723 N N . PHE A 1 214 ? -9.676 3.780 6.036 1.00 93.69 214 PHE A N 1
ATOM 1724 C CA . PHE A 1 214 ? -9.340 2.783 7.055 1.00 93.69 214 PHE A CA 1
ATOM 1725 C C . PHE A 1 214 ? -10.439 2.600 8.103 1.00 93.69 214 PHE A C 1
ATOM 1727 O O . PHE A 1 214 ? -10.661 1.481 8.558 1.00 93.69 214 PHE A O 1
ATOM 1734 N N . GLU A 1 215 ? -11.130 3.672 8.486 1.00 93.31 215 GLU A N 1
ATOM 1735 C CA . GLU A 1 215 ? -12.289 3.595 9.375 1.00 93.31 215 GLU A CA 1
ATOM 1736 C C . GLU A 1 215 ? -13.495 2.952 8.674 1.00 93.31 215 GLU A C 1
ATOM 1738 O O . GLU A 1 215 ? -14.134 2.072 9.242 1.00 93.31 215 GLU A O 1
ATOM 1743 N N . ARG A 1 216 ? -13.772 3.331 7.419 1.00 92.44 216 ARG A N 1
ATOM 1744 C CA . ARG A 1 216 ? -14.917 2.833 6.641 1.00 92.44 216 ARG A CA 1
ATOM 1745 C C . ARG A 1 216 ? -14.852 1.334 6.352 1.00 92.44 216 ARG A C 1
ATOM 1747 O O . ARG A 1 216 ? -15.883 0.675 6.403 1.00 92.44 216 ARG A O 1
ATOM 1754 N N . TYR A 1 217 ? -13.668 0.811 6.037 1.00 93.00 217 TYR A N 1
ATOM 1755 C CA . TYR A 1 217 ? -13.480 -0.593 5.641 1.00 93.00 217 TYR A CA 1
ATOM 1756 C C . TYR A 1 217 ? -12.838 -1.464 6.734 1.00 93.00 217 TYR A C 1
ATOM 1758 O O . TYR A 1 217 ? -12.666 -2.664 6.537 1.00 93.00 217 TYR A O 1
ATOM 1766 N N . GLY A 1 218 ? -12.450 -0.881 7.873 1.00 89.25 218 GLY A N 1
ATOM 1767 C CA . GLY A 1 218 ? -11.741 -1.581 8.950 1.00 89.25 218 GLY A CA 1
ATOM 1768 C C . GLY A 1 218 ? -12.626 -2.207 10.033 1.00 89.25 218 GLY A C 1
ATOM 1769 O O . GLY A 1 218 ? -12.087 -2.803 10.963 1.00 89.25 218 GLY A O 1
ATOM 1770 N N . GLY A 1 219 ? -13.950 -2.060 9.947 1.00 90.31 219 GLY A N 1
ATOM 1771 C CA . GLY A 1 219 ? -14.895 -2.600 10.930 1.00 90.31 219 GLY A CA 1
ATOM 1772 C C . GLY A 1 219 ? -14.970 -1.804 12.242 1.00 90.31 219 GLY A C 1
ATOM 1773 O O . GLY A 1 219 ? -14.438 -0.699 12.363 1.00 90.31 219 GLY A O 1
ATOM 1774 N N . GLU A 1 220 ? -15.649 -2.372 13.243 1.00 88.44 220 GLU A N 1
ATOM 1775 C CA . GLU A 1 220 ? -16.017 -1.687 14.498 1.00 88.44 220 GLU A CA 1
ATOM 1776 C C . GLU A 1 220 ? -14.800 -1.221 15.322 1.00 88.44 220 GLU A C 1
ATOM 1778 O O . GLU A 1 220 ? -14.803 -0.134 15.904 1.00 88.44 220 GLU A O 1
ATOM 1783 N N . ASP A 1 221 ? -13.717 -2.003 15.318 1.00 89.38 221 ASP A N 1
ATOM 1784 C CA . ASP A 1 221 ? -12.506 -1.719 16.096 1.00 89.38 221 ASP A CA 1
ATOM 1785 C C . ASP A 1 221 ? -11.543 -0.730 15.413 1.00 89.38 221 ASP A C 1
ATOM 1787 O O . ASP A 1 221 ? -10.543 -0.306 16.016 1.00 89.38 221 ASP A O 1
ATOM 1791 N N . ALA A 1 222 ? -11.802 -0.344 14.160 1.00 91.94 222 ALA A N 1
ATOM 1792 C CA . ALA A 1 222 ? -10.890 0.496 13.390 1.00 91.94 222 ALA A CA 1
ATOM 1793 C C . ALA A 1 222 ? -10.691 1.869 14.037 1.00 91.94 222 ALA A C 1
ATOM 1795 O O . ALA A 1 222 ? -9.550 2.283 14.267 1.00 91.94 222 ALA A O 1
ATOM 1796 N N . TYR A 1 223 ? -11.784 2.553 14.391 1.00 92.44 223 TYR A N 1
ATOM 1797 C CA . TYR A 1 223 ? -11.730 3.902 14.955 1.00 92.44 223 TYR A CA 1
ATOM 1798 C C . TYR A 1 223 ? -10.897 3.959 16.239 1.00 92.44 223 TYR A C 1
ATOM 1800 O O . TYR A 1 223 ? -10.022 4.816 16.376 1.00 92.44 223 TYR A O 1
ATOM 1808 N N . ILE A 1 224 ? -11.114 3.017 17.163 1.00 91.69 224 ILE A N 1
ATOM 1809 C CA . ILE A 1 224 ? -10.394 2.964 18.440 1.00 91.69 224 ILE A CA 1
ATOM 1810 C C . ILE A 1 224 ? -8.889 2.809 18.185 1.00 91.69 224 ILE A C 1
ATOM 1812 O O . ILE A 1 224 ? -8.082 3.565 18.733 1.00 91.69 224 ILE A O 1
ATOM 1816 N N . ASN A 1 225 ? -8.495 1.888 17.302 1.00 92.00 225 ASN A N 1
ATOM 1817 C CA . ASN A 1 225 ? -7.088 1.662 16.970 1.00 92.00 225 ASN A CA 1
ATOM 1818 C C . ASN A 1 225 ? -6.443 2.864 16.257 1.00 92.00 225 ASN A C 1
ATOM 1820 O O . ASN A 1 225 ? -5.299 3.213 16.567 1.00 92.00 225 ASN A O 1
ATOM 1824 N N . ILE A 1 226 ? -7.169 3.534 15.356 1.00 91.69 226 ILE A N 1
ATOM 1825 C CA . ILE A 1 226 ? -6.704 4.765 14.703 1.00 91.69 226 ILE A CA 1
ATOM 1826 C C . ILE A 1 226 ? -6.526 5.876 15.743 1.00 91.69 226 ILE A C 1
ATOM 1828 O O . ILE A 1 226 ? -5.472 6.510 15.781 1.00 91.69 226 ILE A O 1
ATOM 1832 N N . LYS A 1 227 ? -7.503 6.079 16.634 1.00 90.19 227 LYS A N 1
ATOM 1833 C CA . LYS A 1 227 ? -7.485 7.120 17.671 1.00 90.19 227 LYS A CA 1
ATOM 1834 C C . LYS A 1 227 ? -6.335 6.945 18.661 1.00 90.19 227 LYS A C 1
ATOM 1836 O O . LYS A 1 227 ? -5.722 7.936 19.058 1.00 90.19 227 LYS A O 1
ATOM 1841 N N . TYR A 1 228 ? -5.999 5.703 19.015 1.00 89.81 228 TYR A N 1
ATOM 1842 C CA . TYR A 1 228 ? -4.833 5.402 19.851 1.00 89.81 228 TYR A CA 1
ATOM 1843 C C . TYR A 1 228 ? -3.508 5.821 19.201 1.00 89.81 228 TYR A C 1
ATOM 1845 O O . TYR A 1 228 ? -2.588 6.228 19.908 1.00 89.81 228 TYR A O 1
ATOM 1853 N N . MET A 1 229 ? -3.393 5.723 17.874 1.00 88.31 229 MET A N 1
ATOM 1854 C CA . MET A 1 229 ? -2.161 6.059 17.147 1.00 88.31 229 MET A CA 1
ATOM 1855 C C . MET A 1 229 ? -2.109 7.521 16.695 1.00 88.31 229 MET A C 1
ATOM 1857 O O . MET A 1 229 ? -1.034 8.122 16.663 1.00 88.31 229 MET A O 1
ATOM 1861 N N . VAL A 1 230 ? -3.260 8.102 16.358 1.00 87.12 230 VAL A N 1
ATOM 1862 C CA . VAL A 1 230 ? -3.420 9.481 15.891 1.00 87.12 230 VAL A CA 1
ATOM 1863 C C . VAL A 1 230 ? -4.465 10.173 16.776 1.00 87.12 230 VAL A C 1
ATOM 1865 O O . VAL A 1 230 ? -5.638 10.262 16.405 1.00 87.12 230 VAL A O 1
ATOM 1868 N N . PRO A 1 231 ? -4.064 10.722 17.941 1.00 86.00 231 PRO A N 1
ATOM 1869 C CA . PRO A 1 231 ? -5.002 11.325 18.895 1.00 86.00 231 PRO A CA 1
ATOM 1870 C C . PRO A 1 231 ? -5.826 12.485 18.318 1.00 86.00 231 PRO A C 1
ATOM 1872 O O . PRO A 1 231 ? -6.934 12.758 18.779 1.00 86.00 231 PRO A O 1
ATOM 1875 N N . THR A 1 232 ? -5.308 13.155 17.286 1.00 85.38 232 THR A N 1
ATOM 1876 C CA . THR A 1 232 ? -5.955 14.282 16.597 1.00 85.38 232 THR A CA 1
ATOM 1877 C C . THR A 1 232 ? -6.980 13.858 15.542 1.00 85.38 232 THR A C 1
ATOM 1879 O O . THR A 1 232 ? -7.570 14.722 14.905 1.00 85.38 232 THR A O 1
ATOM 1882 N N . TYR A 1 233 ? -7.155 12.562 15.263 1.00 86.12 233 TYR A N 1
ATOM 1883 C CA . TYR A 1 233 ? -8.170 12.094 14.313 1.00 86.12 233 TYR A CA 1
ATOM 1884 C C . TYR A 1 233 ? -9.579 12.200 14.919 1.00 86.12 233 TYR A C 1
ATOM 1886 O O . TYR A 1 233 ? -9.763 11.952 16.116 1.00 86.12 233 TYR A O 1
ATOM 1894 N N . GLN A 1 234 ? -10.552 12.599 14.104 1.00 83.69 234 GLN A N 1
ATOM 1895 C CA . GLN A 1 234 ? -11.976 12.655 14.439 1.00 83.69 234 GLN A CA 1
ATOM 1896 C C . GLN A 1 234 ? -12.714 11.704 13.496 1.00 83.69 234 GLN A C 1
ATOM 1898 O O . GLN A 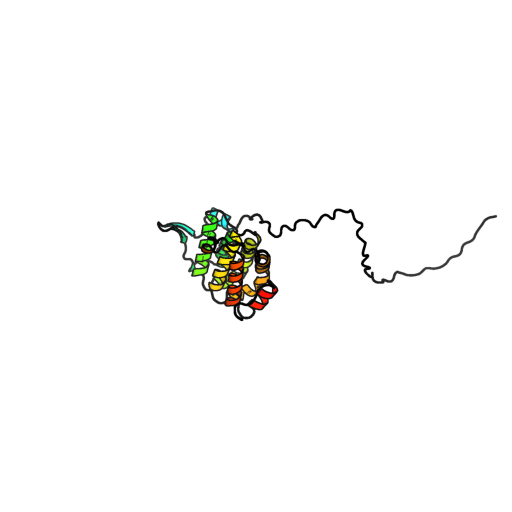1 234 ? -12.333 11.610 12.334 1.00 83.69 234 GLN A O 1
ATOM 1903 N N . SER A 1 235 ? -13.700 10.973 14.022 1.00 79.06 235 SER A N 1
ATOM 1904 C CA . SER A 1 235 ? -14.455 9.981 13.248 1.00 79.06 235 SER A CA 1
ATOM 1905 C C . SER A 1 235 ? -15.246 10.656 12.136 1.00 79.06 235 SER A C 1
ATOM 1907 O O . SER A 1 235 ? -15.840 11.713 12.355 1.00 79.06 235 SER A O 1
ATOM 1909 N N . CYS A 1 236 ? -15.291 10.005 10.976 1.00 73.56 236 CYS A N 1
ATOM 1910 C CA . CYS A 1 236 ? -16.063 10.479 9.828 1.00 73.56 236 CYS A CA 1
ATOM 1911 C C . CYS A 1 236 ? -17.373 9.710 9.613 1.00 73.56 236 CYS A C 1
ATOM 1913 O O . CYS A 1 236 ? -18.146 10.080 8.737 1.00 73.56 236 CYS A O 1
ATOM 1915 N N . LEU A 1 237 ? -17.644 8.667 10.406 1.00 67.88 237 LEU A N 1
ATOM 1916 C CA . LEU A 1 237 ? -18.899 7.901 10.357 1.00 67.88 237 LEU A CA 1
ATOM 1917 C C . LEU A 1 237 ? -19.917 8.341 11.420 1.00 67.88 237 LEU A C 1
ATOM 1919 O O . LEU A 1 237 ? -21.093 8.011 11.312 1.00 67.88 237 LEU A O 1
ATOM 1923 N N . LEU A 1 238 ? -19.469 9.066 12.448 1.00 56.84 238 LEU A N 1
ATOM 1924 C CA . LEU A 1 238 ? -20.290 9.510 13.581 1.00 56.84 238 LEU A CA 1
ATOM 1925 C C . LEU A 1 238 ? -20.781 10.969 13.459 1.00 56.84 238 LEU A C 1
ATOM 1927 O O . LEU A 1 238 ? -21.242 11.524 14.457 1.00 56.84 238 LEU A O 1
ATOM 1931 N N . ASN A 1 239 ? -20.676 11.575 12.269 1.00 45.19 239 ASN A N 1
ATOM 1932 C CA . ASN A 1 239 ? -21.145 12.936 11.968 1.00 45.19 239 ASN A CA 1
ATOM 1933 C C . ASN A 1 239 ? -22.409 12.935 11.107 1.00 45.19 239 ASN A C 1
ATOM 1935 O O . ASN A 1 239 ? -22.456 12.142 10.141 1.00 45.19 239 ASN A O 1
#

InterPro domains:
  IPR019399 Parkin co-regulated protein [PF10274] (52-235)
  IPR019399 Parkin co-regulated protein [PTHR21207] (32-238)

Solvent-accessible surface area (backbone atoms only — not comparable to full-atom values): 14795 Å² total; per-residue (Å²): 132,91,82,89,84,87,83,88,84,83,91,83,84,86,90,81,90,79,84,86,78,82,76,83,81,83,75,81,84,70,94,80,71,83,76,77,71,80,79,84,81,59,85,75,57,65,46,86,79,71,91,44,68,30,60,56,38,54,79,69,62,75,53,59,62,42,87,38,87,48,100,89,47,85,46,76,41,63,78,51,66,72,80,75,57,59,48,78,64,50,50,42,38,31,43,35,21,50,60,44,85,49,86,68,55,28,56,54,20,54,52,50,44,52,55,49,40,72,61,34,40,82,57,48,56,85,34,49,81,63,41,53,58,32,52,38,53,30,52,65,26,52,42,69,66,42,35,52,52,51,44,56,51,50,48,49,50,38,70,35,31,85,64,32,18,40,70,42,47,86,48,43,82,70,51,43,59,60,50,58,75,44,47,79,52,56,81,80,60,69,100,50,87,65,78,56,66,85,72,70,67,53,48,21,61,50,50,50,55,36,53,47,49,43,38,73,44,13,52,89,64,18,54,61,56,47,36,75,60,35,75,87,63,74,78,79,85,84,112

Mean predicted aligned error: 13.06 Å